Protein AF-A0A7C2J2J9-F1 (afdb_monomer_lite)

Radius of gyration: 29.45 Å; chains: 1; bounding box: 120×38×54 Å

Structure (mmCIF, N/CA/C/O backbone):
data_AF-A0A7C2J2J9-F1
#
_entry.id   AF-A0A7C2J2J9-F1
#
loop_
_atom_site.group_PDB
_atom_site.id
_atom_site.type_symbol
_atom_site.label_atom_id
_atom_site.label_alt_id
_atom_site.label_comp_id
_atom_site.label_asym_id
_atom_site.label_entity_id
_atom_site.label_seq_id
_atom_site.pdbx_PDB_ins_code
_atom_site.Cartn_x
_atom_site.Cartn_y
_atom_site.Cartn_z
_atom_site.occupancy
_atom_site.B_iso_or_equiv
_atom_site.auth_seq_id
_atom_site.auth_comp_id
_atom_site.auth_asym_id
_atom_site.auth_atom_id
_atom_site.pdbx_PDB_model_num
ATOM 1 N N . MET A 1 1 ? -97.783 -7.115 -20.693 1.00 35.91 1 MET A N 1
ATOM 2 C CA . MET A 1 1 ? -96.316 -7.311 -20.740 1.00 35.91 1 MET A CA 1
ATOM 3 C C . MET A 1 1 ? -95.664 -6.343 -19.760 1.00 35.91 1 MET A C 1
ATOM 5 O O . MET A 1 1 ? -96.029 -5.175 -19.740 1.00 35.91 1 MET A O 1
ATOM 9 N N . HIS A 1 2 ? -94.829 -6.880 -18.869 1.00 37.22 2 HIS A N 1
ATOM 10 C CA . HIS A 1 2 ? -94.446 -6.319 -17.570 1.00 37.22 2 HIS A CA 1
ATOM 11 C C . HIS A 1 2 ? -93.501 -5.111 -17.623 1.00 37.22 2 HIS A C 1
ATOM 13 O O . HIS A 1 2 ? -92.521 -5.104 -18.363 1.00 37.22 2 HIS A O 1
ATOM 19 N N . ARG A 1 3 ? -93.746 -4.130 -16.743 1.00 34.78 3 ARG A N 1
ATOM 20 C CA . ARG A 1 3 ? -92.815 -3.041 -16.429 1.00 34.78 3 ARG A CA 1
ATOM 21 C C . ARG A 1 3 ? -92.783 -2.805 -14.911 1.00 34.78 3 ARG A C 1
ATOM 23 O O . ARG A 1 3 ? -93.822 -2.530 -14.327 1.00 34.78 3 ARG A O 1
ATOM 30 N N . ARG A 1 4 ? -91.554 -2.786 -14.373 1.00 36.59 4 ARG A N 1
ATOM 31 C CA . ARG A 1 4 ? -91.071 -2.098 -13.153 1.00 36.59 4 ARG A CA 1
ATOM 32 C C . ARG A 1 4 ? -91.214 -2.803 -11.798 1.00 36.59 4 ARG A C 1
ATOM 34 O O . ARG A 1 4 ? -92.205 -2.617 -11.114 1.00 36.59 4 ARG A O 1
ATOM 41 N N . GLN A 1 5 ? -90.114 -3.415 -11.357 1.00 46.19 5 GLN A N 1
ATOM 42 C CA . GLN A 1 5 ? -89.614 -3.400 -9.973 1.00 46.19 5 GLN A CA 1
ATOM 43 C C . GLN A 1 5 ? -88.116 -3.729 -10.032 1.00 46.19 5 GLN A C 1
ATOM 45 O O . GLN A 1 5 ? -87.800 -4.877 -10.274 1.00 46.19 5 GLN A O 1
ATOM 50 N N . PHE A 1 6 ? -87.215 -2.747 -9.900 1.00 40.50 6 PHE A N 1
ATOM 51 C CA . PHE A 1 6 ? -85.785 -2.945 -9.570 1.00 40.50 6 PHE A CA 1
ATOM 52 C C . PHE A 1 6 ? -85.112 -1.580 -9.345 1.00 40.50 6 PHE A C 1
ATOM 54 O O . PHE A 1 6 ? -84.285 -1.147 -10.134 1.00 40.50 6 PHE A O 1
ATOM 61 N N . LEU A 1 7 ? -85.500 -0.853 -8.295 1.00 44.19 7 LEU A N 1
ATOM 62 C CA . LEU A 1 7 ? -84.793 0.355 -7.844 1.00 44.19 7 LEU A CA 1
ATOM 63 C C . LEU A 1 7 ? -85.013 0.519 -6.332 1.00 44.19 7 LEU A C 1
ATOM 65 O O . LEU A 1 7 ? -85.907 1.246 -5.916 1.00 44.19 7 LEU A O 1
ATOM 69 N N . SER A 1 8 ? -84.229 -0.183 -5.510 1.00 42.72 8 SER A N 1
ATOM 70 C CA . SER A 1 8 ? -84.086 0.161 -4.077 1.00 42.72 8 SER A CA 1
ATOM 71 C C . SER A 1 8 ? -82.873 -0.450 -3.351 1.00 42.72 8 SER A C 1
ATOM 73 O O . SER A 1 8 ? -82.641 -0.102 -2.201 1.00 42.72 8 SER A O 1
ATOM 75 N N . LEU A 1 9 ? -82.037 -1.282 -3.985 1.00 43.66 9 LEU A N 1
ATOM 76 C CA . LEU A 1 9 ? -80.905 -1.946 -3.303 1.00 43.66 9 LEU A CA 1
ATOM 77 C C . LEU A 1 9 ? -79.523 -1.281 -3.487 1.00 43.66 9 LEU A C 1
ATOM 79 O O . LEU A 1 9 ? -78.548 -1.738 -2.904 1.00 43.66 9 LEU A O 1
ATOM 83 N N . GLY A 1 10 ? -79.412 -0.195 -4.260 1.00 40.84 10 GLY A N 1
ATOM 84 C CA . GLY A 1 10 ? -78.111 0.406 -4.604 1.00 40.84 10 GLY A CA 1
ATOM 85 C C . GLY A 1 10 ? -77.573 1.476 -3.643 1.00 40.84 10 GLY A C 1
ATOM 86 O O . GLY A 1 10 ? -76.376 1.739 -3.645 1.00 40.84 10 GLY A O 1
ATOM 87 N N . ALA A 1 11 ? -78.421 2.106 -2.823 1.00 43.34 11 ALA A N 1
ATOM 88 C CA . ALA A 1 11 ? -78.027 3.320 -2.095 1.00 43.34 11 ALA A CA 1
ATOM 89 C C . ALA A 1 11 ? -77.374 3.060 -0.722 1.00 43.34 11 ALA A C 1
ATOM 91 O O . ALA A 1 11 ? -76.550 3.856 -0.280 1.00 43.34 11 ALA A O 1
ATOM 92 N N . PHE A 1 12 ? -77.675 1.937 -0.060 1.00 41.22 12 PHE A N 1
ATOM 93 C CA . PHE A 1 12 ? -77.120 1.645 1.271 1.00 41.22 12 PHE A CA 1
ATOM 94 C C . PHE A 1 12 ? -75.711 1.031 1.235 1.00 41.22 12 PHE A C 1
ATOM 96 O O . PHE A 1 12 ? -74.938 1.225 2.169 1.00 41.22 12 PHE A O 1
ATOM 103 N N . ALA A 1 13 ? -75.327 0.357 0.145 1.00 44.88 13 ALA A N 1
ATOM 104 C CA . ALA A 1 13 ? -73.985 -0.220 0.011 1.00 44.88 13 ALA A CA 1
ATOM 105 C C . ALA A 1 13 ? -72.900 0.834 -0.292 1.00 44.88 13 ALA A C 1
ATOM 107 O O . ALA A 1 13 ? -71.734 0.636 0.046 1.00 44.88 13 ALA A O 1
ATOM 108 N N . ALA A 1 14 ? -73.276 1.964 -0.903 1.00 42.78 14 ALA A N 1
ATOM 109 C CA . ALA A 1 14 ? -72.341 3.035 -1.246 1.00 42.78 14 ALA A CA 1
ATOM 110 C C . ALA A 1 14 ? -71.921 3.865 -0.018 1.00 42.78 14 ALA A C 1
ATOM 112 O O . ALA A 1 14 ? -70.749 4.206 0.111 1.00 42.78 14 ALA A O 1
ATOM 113 N N . LEU A 1 15 ? -72.844 4.115 0.919 1.00 43.66 15 LEU A N 1
ATOM 114 C CA . LEU A 1 15 ? -72.579 4.903 2.132 1.00 43.66 15 LEU A CA 1
ATOM 115 C C . LEU A 1 15 ? -71.768 4.136 3.192 1.00 43.66 15 LEU A C 1
ATOM 117 O O . LEU A 1 15 ? -70.997 4.739 3.934 1.00 43.66 15 LEU A O 1
ATOM 121 N N . ALA A 1 16 ? -71.890 2.804 3.241 1.00 45.91 16 ALA A N 1
ATOM 122 C CA . ALA A 1 16 ? -71.082 1.978 4.140 1.00 45.91 16 ALA A CA 1
ATOM 123 C C . ALA A 1 16 ? -69.616 1.875 3.675 1.00 45.91 16 ALA A C 1
ATOM 125 O O . ALA A 1 16 ? -68.706 1.896 4.500 1.00 45.91 16 ALA A O 1
ATOM 126 N N . ARG A 1 17 ? -69.364 1.840 2.355 1.00 45.50 17 ARG A N 1
ATOM 127 C CA . ARG A 1 17 ? -67.994 1.828 1.807 1.00 45.50 17 ARG A CA 1
ATOM 128 C C . ARG A 1 17 ? -67.275 3.168 1.949 1.00 45.50 17 ARG A C 1
ATOM 130 O O . ARG A 1 17 ? -66.076 3.159 2.207 1.00 45.50 17 ARG A O 1
ATOM 137 N N . SER A 1 18 ? -67.982 4.295 1.851 1.00 42.34 18 SER A N 1
ATOM 138 C CA . SER A 1 18 ? -67.364 5.615 2.038 1.00 42.34 18 SER A CA 1
ATOM 139 C C . SER A 1 18 ? -66.997 5.897 3.498 1.00 42.34 18 SER A C 1
ATOM 141 O O . SER A 1 18 ? -65.960 6.500 3.753 1.00 42.34 18 SER A O 1
ATOM 143 N N . ALA A 1 19 ? -67.791 5.414 4.463 1.00 44.16 19 ALA A N 1
ATOM 144 C CA . ALA A 1 19 ? -67.478 5.561 5.889 1.00 44.16 19 ALA A CA 1
ATOM 145 C C . ALA A 1 19 ? -66.308 4.660 6.329 1.00 44.16 19 ALA A C 1
ATOM 147 O O . ALA A 1 19 ? -65.491 5.059 7.155 1.00 44.16 19 ALA A O 1
ATOM 148 N N . GLN A 1 20 ? -66.179 3.469 5.734 1.00 42.06 20 GLN A N 1
ATOM 149 C CA . GLN A 1 20 ? -65.076 2.551 6.033 1.00 42.06 20 GLN A CA 1
ATOM 150 C C . GLN A 1 20 ? -63.759 2.960 5.344 1.00 42.06 20 GLN A C 1
ATOM 152 O O . GLN A 1 20 ? -62.691 2.684 5.880 1.00 42.06 20 GLN A O 1
ATOM 157 N N . GLN A 1 21 ? -63.819 3.686 4.218 1.00 39.78 21 GLN A N 1
ATOM 158 C CA . GLN A 1 21 ? -62.638 4.290 3.581 1.00 39.78 21 GLN A CA 1
ATOM 159 C C . GLN A 1 21 ? -62.130 5.552 4.294 1.00 39.78 21 GLN A C 1
ATOM 161 O O . GLN A 1 21 ? -60.947 5.855 4.188 1.00 39.78 21 GLN A O 1
ATOM 166 N N . GLN A 1 22 ? -62.972 6.266 5.050 1.00 39.91 22 GLN A N 1
ATOM 167 C CA . GLN A 1 22 ? -62.533 7.423 5.845 1.00 39.91 22 GLN A CA 1
ATOM 168 C C . GLN A 1 22 ? -61.903 7.036 7.193 1.00 39.91 22 GLN A C 1
ATOM 170 O O . GLN A 1 22 ? -61.057 7.767 7.692 1.00 39.91 22 GLN A O 1
ATOM 175 N N . ALA A 1 23 ? -62.255 5.876 7.760 1.00 39.72 23 ALA A N 1
ATOM 176 C CA . ALA A 1 23 ? -61.662 5.376 9.008 1.00 39.72 23 ALA A CA 1
ATOM 177 C C . ALA A 1 23 ? -60.345 4.592 8.806 1.00 39.72 23 ALA A C 1
ATOM 179 O O . ALA A 1 23 ? -59.667 4.267 9.775 1.00 39.72 23 ALA A O 1
ATOM 180 N N . GLN A 1 24 ? -59.977 4.303 7.554 1.00 37.41 24 GLN A N 1
ATOM 181 C CA . GLN A 1 24 ? -58.682 3.742 7.153 1.00 37.41 24 GLN A CA 1
ATOM 182 C C . GLN A 1 24 ? -57.816 4.790 6.438 1.00 37.41 24 GLN A C 1
ATOM 184 O O . GLN A 1 24 ? -57.005 4.464 5.579 1.00 37.41 24 GLN A O 1
ATOM 189 N N . GLN A 1 25 ? -57.917 6.058 6.837 1.00 39.03 25 GLN A N 1
ATOM 190 C CA . GLN A 1 25 ? -56.712 6.880 6.886 1.00 39.03 25 GLN A CA 1
ATOM 191 C C . GLN A 1 25 ? -55.894 6.368 8.070 1.00 39.03 25 GLN A C 1
ATOM 193 O O . GLN A 1 25 ? -55.923 6.913 9.169 1.00 39.03 25 GLN A O 1
ATOM 198 N N . VAL A 1 26 ? -55.214 5.243 7.839 1.00 42.75 26 VAL A N 1
ATOM 199 C CA . VAL A 1 26 ? -53.960 4.969 8.529 1.00 42.75 26 VAL A CA 1
ATOM 200 C C . VAL A 1 26 ? -53.173 6.261 8.382 1.00 42.75 26 VAL A C 1
ATOM 202 O O . VAL A 1 26 ? -53.017 6.745 7.261 1.00 42.75 26 VAL A O 1
ATOM 205 N N . GLU A 1 27 ? -52.795 6.867 9.504 1.00 41.94 27 GLU A N 1
ATOM 206 C CA . GLU A 1 27 ? -51.691 7.814 9.544 1.00 41.94 27 GLU A CA 1
ATOM 207 C C . GLU A 1 27 ? -50.547 7.157 8.771 1.00 41.94 27 GLU A C 1
ATOM 209 O O . GLU A 1 27 ? -49.796 6.344 9.308 1.00 41.94 27 GLU A O 1
ATOM 214 N N . GLU A 1 28 ? -50.445 7.455 7.476 1.00 41.59 28 GLU A N 1
ATOM 215 C CA . GLU A 1 28 ? -49.199 7.345 6.751 1.00 41.59 28 GLU A CA 1
ATOM 216 C C . GLU A 1 28 ? -48.320 8.397 7.408 1.00 41.59 28 GLU A C 1
ATOM 218 O O . GLU A 1 28 ? -48.211 9.542 6.965 1.00 41.59 28 GLU A O 1
ATOM 223 N N . SER A 1 29 ? -47.727 8.016 8.540 1.00 43.28 29 SER A N 1
ATOM 224 C CA . SER A 1 29 ? -46.473 8.595 8.942 1.00 43.28 29 SER A CA 1
ATOM 225 C C . SER A 1 29 ? -45.548 8.310 7.768 1.00 43.28 29 SER A C 1
ATOM 227 O O . SER A 1 29 ? -44.994 7.222 7.600 1.00 43.28 29 SER A O 1
ATOM 229 N N . VAL A 1 30 ? -45.432 9.304 6.888 1.00 43.00 30 VAL A N 1
ATOM 230 C CA . VAL A 1 30 ? -44.296 9.434 5.991 1.00 43.00 30 VAL A CA 1
ATOM 231 C C . VAL A 1 30 ? -43.115 9.634 6.924 1.00 43.00 30 VAL A C 1
ATOM 233 O O . VAL A 1 30 ? -42.680 10.742 7.225 1.00 43.00 30 VAL A O 1
ATOM 236 N N . THR A 1 31 ? -42.656 8.521 7.480 1.00 46.38 31 THR A N 1
ATOM 237 C CA . THR A 1 31 ? -41.359 8.435 8.098 1.00 46.38 31 THR A CA 1
ATOM 238 C C . THR A 1 31 ? -40.453 8.605 6.903 1.00 46.38 31 THR A C 1
ATOM 240 O O . THR A 1 31 ? -40.400 7.725 6.043 1.00 46.38 31 THR A O 1
ATOM 243 N N . ALA A 1 32 ? -39.851 9.786 6.774 1.00 46.00 32 ALA A N 1
ATOM 244 C CA . ALA A 1 32 ? -38.740 9.969 5.868 1.00 46.00 32 ALA A CA 1
ATOM 245 C C . ALA A 1 32 ? -37.730 8.891 6.262 1.00 46.00 32 ALA A C 1
ATOM 247 O O . ALA A 1 32 ? -37.034 9.025 7.266 1.00 46.00 32 ALA A O 1
ATOM 248 N N . SER A 1 33 ? -37.725 7.766 5.545 1.00 48.06 33 SER A N 1
ATOM 249 C CA . SER A 1 33 ? -36.618 6.837 5.627 1.00 48.06 33 SER A CA 1
ATOM 250 C C . SER A 1 33 ? -35.451 7.673 5.153 1.00 48.06 33 SER A C 1
ATOM 252 O O . SER A 1 33 ? -35.432 8.064 3.982 1.00 48.06 33 SER A O 1
ATOM 254 N N . ALA A 1 34 ? -34.564 8.045 6.075 1.00 53.28 34 ALA A N 1
ATOM 255 C CA . ALA A 1 34 ? -33.296 8.635 5.712 1.00 53.28 34 ALA A CA 1
ATOM 256 C C . ALA A 1 34 ? -32.735 7.736 4.610 1.00 53.28 34 ALA A C 1
ATOM 258 O O . ALA A 1 34 ? -32.514 6.543 4.821 1.00 53.28 34 ALA A O 1
ATOM 259 N N . THR A 1 35 ? -32.670 8.271 3.394 1.00 56.72 35 THR A N 1
ATOM 260 C CA . THR A 1 35 ? -31.929 7.657 2.303 1.00 56.72 35 THR A CA 1
ATOM 261 C C . THR A 1 35 ? -30.576 7.291 2.884 1.00 56.72 35 THR A C 1
ATOM 263 O O . THR A 1 35 ? -29.930 8.178 3.440 1.00 56.72 35 THR A O 1
ATOM 266 N N . ALA A 1 36 ? -30.207 6.007 2.832 1.00 57.28 36 ALA A N 1
ATOM 267 C CA . ALA A 1 36 ? -28.887 5.556 3.258 1.00 57.28 36 ALA A CA 1
ATOM 268 C C . ALA A 1 36 ? -27.841 6.513 2.669 1.00 57.28 36 ALA A C 1
ATOM 270 O O . ALA A 1 36 ? -27.928 6.860 1.483 1.00 57.28 36 ALA A O 1
ATOM 271 N N . ASP A 1 37 ? -26.952 7.020 3.520 1.00 59.28 37 ASP A N 1
ATOM 272 C CA . ASP A 1 37 ? -25.966 8.026 3.147 1.00 59.28 37 ASP A CA 1
ATOM 273 C C . ASP A 1 37 ? -24.919 7.375 2.239 1.00 59.28 37 ASP A C 1
ATOM 275 O O . ASP A 1 37 ? -23.868 6.923 2.673 1.00 59.28 37 ASP A O 1
ATOM 279 N N . ALA A 1 38 ? -25.211 7.340 0.940 1.00 59.81 38 ALA A N 1
ATOM 280 C CA . ALA A 1 38 ? -24.320 6.786 -0.072 1.00 59.81 38 ALA A CA 1
ATOM 281 C C . ALA A 1 38 ? -23.148 7.726 -0.421 1.00 59.81 38 ALA A C 1
ATOM 283 O O . ALA A 1 38 ? -22.490 7.526 -1.447 1.00 59.81 38 ALA A O 1
ATOM 284 N N . THR A 1 39 ? -22.907 8.784 0.363 1.00 63.19 39 THR A N 1
ATOM 285 C CA . THR A 1 39 ? -21.823 9.733 0.097 1.00 63.19 39 THR A CA 1
ATOM 286 C C . THR A 1 39 ? -20.481 9.019 0.253 1.00 63.19 39 THR A C 1
ATOM 288 O O . THR A 1 39 ? -20.181 8.516 1.337 1.00 63.19 39 THR A O 1
ATOM 291 N N . PRO A 1 40 ? -19.626 8.986 -0.789 1.00 63.94 40 PRO A N 1
ATOM 292 C CA . PRO A 1 40 ? -18.285 8.438 -0.661 1.00 63.94 40 PRO A CA 1
ATOM 293 C C . PRO A 1 40 ? -17.520 9.190 0.428 1.00 63.94 40 PRO A C 1
ATOM 295 O O . PRO A 1 40 ? -17.301 10.400 0.328 1.00 63.94 40 PRO A O 1
ATOM 298 N N . ARG A 1 41 ? -17.122 8.477 1.481 1.00 70.44 41 ARG A N 1
ATOM 299 C CA . ARG A 1 41 ? -16.413 9.072 2.613 1.00 70.44 41 ARG A CA 1
ATOM 300 C C . ARG A 1 41 ? -14.914 9.041 2.371 1.00 70.44 41 ARG A C 1
ATOM 302 O O . ARG A 1 41 ? -14.352 8.024 1.973 1.00 70.44 41 ARG A O 1
ATOM 309 N N . VAL A 1 42 ? -14.266 10.169 2.639 1.00 77.94 42 VAL A N 1
ATOM 310 C CA . VAL A 1 42 ? -12.809 10.300 2.597 1.00 77.94 42 VAL A CA 1
ATOM 311 C C . VAL A 1 42 ? -12.324 10.512 4.022 1.00 77.94 42 VAL A C 1
ATOM 313 O O . VAL A 1 42 ? -12.634 11.528 4.640 1.00 77.94 42 VAL A O 1
ATOM 316 N N . ALA A 1 43 ? -11.560 9.553 4.539 1.00 83.69 43 ALA A N 1
ATOM 317 C CA . ALA A 1 43 ? -10.912 9.679 5.835 1.00 83.69 43 ALA A CA 1
ATOM 318 C C . ALA A 1 43 ? -9.524 10.308 5.665 1.00 83.69 43 ALA A C 1
ATOM 320 O O . ALA A 1 43 ? -8.691 9.807 4.909 1.00 83.69 43 ALA A O 1
ATOM 321 N N . ILE A 1 44 ? -9.270 11.395 6.393 1.00 88.56 44 ILE A N 1
ATOM 322 C CA . ILE A 1 44 ? -7.948 12.014 6.505 1.00 88.56 44 ILE A CA 1
ATOM 323 C C . ILE A 1 44 ? -7.564 11.966 7.977 1.00 88.56 44 ILE A C 1
ATOM 325 O O . ILE A 1 44 ? -8.206 12.605 8.806 1.00 88.56 44 ILE A O 1
ATOM 329 N N . VAL A 1 45 ? -6.521 11.205 8.294 1.00 93.88 45 VAL A N 1
ATOM 330 C CA . VAL A 1 45 ? -6.017 11.061 9.662 1.00 93.88 45 VAL A CA 1
ATOM 331 C C . VAL A 1 45 ? -4.616 11.660 9.715 1.00 93.88 45 VAL A C 1
ATOM 333 O O . VAL A 1 45 ? -3.654 10.983 9.344 1.00 93.88 45 VAL A O 1
ATOM 336 N N . PRO A 1 46 ? -4.470 12.936 10.112 1.00 94.81 46 PRO A N 1
ATOM 337 C CA . PRO A 1 46 ? -3.157 13.503 10.382 1.00 94.81 46 PRO A CA 1
ATOM 338 C C . PRO A 1 46 ? -2.571 12.905 11.669 1.00 94.81 46 PRO A C 1
ATOM 340 O O . PRO A 1 46 ? -3.294 12.378 12.514 1.00 94.81 46 PRO A O 1
ATOM 343 N N . SER A 1 47 ? -1.253 13.005 11.848 1.00 96.19 47 SER A N 1
ATOM 344 C CA . SER A 1 47 ? -0.582 12.453 13.034 1.00 96.19 47 SER A CA 1
ATOM 345 C C . SER A 1 47 ? -1.055 13.086 14.343 1.00 96.19 47 SER A C 1
ATOM 347 O O . SER A 1 47 ? -0.965 12.452 15.387 1.00 96.19 47 SER A O 1
ATOM 349 N N . ASN A 1 48 ? -1.574 14.314 14.297 1.00 97.12 48 ASN A N 1
ATOM 350 C CA . ASN A 1 48 ? -2.078 15.052 15.452 1.00 97.12 48 ASN A CA 1
ATOM 351 C C . ASN A 1 48 ? -3.585 14.863 15.682 1.00 97.12 48 ASN A C 1
ATOM 353 O O . ASN A 1 48 ? -4.170 15.641 16.427 1.00 97.12 48 ASN A O 1
ATOM 357 N N . PHE A 1 49 ? -4.222 13.893 15.022 1.00 96.94 49 PHE A N 1
ATOM 358 C CA . PHE A 1 49 ? -5.660 13.677 15.140 1.00 96.94 49 PHE A CA 1
ATOM 359 C C . PHE A 1 49 ? -6.054 13.296 16.576 1.00 96.94 49 PHE A C 1
ATOM 361 O O . PHE A 1 49 ? -5.767 12.188 17.029 1.00 96.94 49 PHE A O 1
ATOM 368 N N . ASP A 1 50 ? -6.727 14.206 17.276 1.00 96.06 50 ASP A N 1
ATOM 369 C CA . ASP A 1 50 ? -7.159 14.087 18.676 1.00 96.06 50 ASP A CA 1
ATOM 370 C C . ASP A 1 50 ? -8.667 13.815 18.830 1.00 96.06 50 ASP A C 1
ATOM 372 O O . ASP A 1 50 ? -9.134 13.477 19.917 1.00 96.06 50 ASP A O 1
ATOM 376 N N . GLY A 1 51 ? -9.412 13.856 17.726 1.00 93.81 51 GLY A N 1
ATOM 377 C CA . GLY A 1 51 ? -10.817 13.480 17.637 1.00 93.81 51 GLY A CA 1
ATOM 378 C C . GLY A 1 51 ? -11.573 14.361 16.650 1.00 93.81 51 GLY A C 1
ATOM 379 O O . GLY A 1 51 ? -11.067 15.370 16.160 1.00 93.81 51 GLY A O 1
ATOM 380 N N . SER A 1 52 ? -12.798 13.973 16.323 1.00 92.00 52 SER A N 1
ATOM 381 C CA . SER A 1 52 ? -13.711 14.811 15.545 1.00 92.00 52 SER A CA 1
ATOM 382 C C . SER A 1 52 ? -15.164 14.421 15.796 1.00 92.00 52 SER A C 1
ATOM 384 O O . SER A 1 52 ? -15.472 13.586 16.645 1.00 92.00 52 SER A O 1
ATOM 386 N N . GLN A 1 53 ? -16.071 15.054 15.062 1.00 90.56 53 GLN A N 1
ATOM 387 C CA . GLN A 1 53 ? -17.480 14.707 15.031 1.00 90.56 53 GLN A CA 1
ATOM 388 C C . GLN A 1 53 ? -17.903 14.551 13.569 1.00 90.56 53 GLN A C 1
ATOM 390 O O . GLN A 1 53 ? -17.484 15.336 12.715 1.00 90.56 53 GLN A O 1
ATOM 395 N N . ASP A 1 54 ? -18.695 13.524 13.279 1.00 83.00 54 ASP A N 1
ATOM 396 C CA . ASP A 1 54 ? -19.306 13.343 11.963 1.00 83.00 54 ASP A CA 1
ATOM 397 C C . ASP A 1 54 ? -20.520 14.276 11.791 1.00 83.00 54 ASP A C 1
ATOM 399 O O . ASP A 1 54 ? -21.015 14.879 12.745 1.00 83.00 54 ASP A O 1
ATOM 403 N N . HIS A 1 55 ? -21.024 14.397 10.568 1.00 80.25 55 HIS A N 1
ATOM 404 C CA . HIS A 1 55 ? -22.157 15.256 10.231 1.00 80.25 55 HIS A CA 1
ATOM 405 C C . HIS A 1 55 ? -23.461 14.880 10.961 1.00 80.25 55 HIS A C 1
ATOM 407 O O . HIS A 1 55 ? -24.325 15.737 11.135 1.00 80.25 55 HIS A O 1
ATOM 413 N N . ASP A 1 56 ? -23.598 13.625 11.400 1.00 82.12 56 ASP A N 1
ATOM 414 C CA . ASP A 1 56 ? -24.727 13.127 12.197 1.00 82.12 56 ASP A CA 1
ATOM 415 C C . ASP A 1 56 ? -24.567 13.380 13.710 1.00 82.12 56 ASP A C 1
ATOM 417 O O . ASP A 1 56 ? -25.426 13.002 14.507 1.00 82.12 56 ASP A O 1
ATOM 421 N N . GLY A 1 57 ? -23.479 14.041 14.115 1.00 86.75 57 GLY A N 1
ATOM 422 C CA . GLY A 1 57 ? -23.165 14.322 15.509 1.00 86.75 57 GLY A CA 1
ATOM 423 C C . GLY A 1 57 ? -22.425 13.190 16.221 1.00 86.75 57 GLY A C 1
ATOM 424 O O . GLY A 1 57 ? -22.090 13.346 17.399 1.00 86.75 57 GLY A O 1
ATOM 425 N N . THR A 1 58 ? -22.131 12.072 15.554 1.00 86.38 58 THR A N 1
ATOM 426 C CA . THR A 1 58 ? -21.410 10.982 16.206 1.00 86.38 58 THR A CA 1
ATOM 427 C C . THR A 1 58 ? -19.955 11.358 16.444 1.00 86.38 58 THR A C 1
ATOM 429 O O . THR A 1 58 ? -19.237 11.747 15.520 1.00 86.38 58 THR A O 1
ATOM 432 N N . GLU A 1 59 ? -19.507 11.200 17.687 1.00 92.19 59 GLU A N 1
ATOM 433 C CA . GLU A 1 59 ? -18.119 11.428 18.072 1.00 92.19 59 GLU A CA 1
ATOM 434 C C . GLU A 1 59 ? -17.188 10.388 17.440 1.00 92.19 59 GLU A C 1
ATOM 436 O O . GLU A 1 59 ? -17.489 9.192 17.372 1.00 92.19 59 GLU A O 1
ATOM 441 N N . ILE A 1 60 ? -16.034 10.861 16.986 1.00 90.75 60 ILE A N 1
ATOM 442 C CA . ILE A 1 60 ? -14.963 10.057 16.417 1.00 90.75 60 ILE A CA 1
ATOM 443 C C . ILE A 1 60 ? -13.750 10.200 17.329 1.00 90.75 60 ILE A C 1
ATOM 445 O O . ILE A 1 60 ? -13.182 11.283 17.470 1.00 90.75 60 ILE A O 1
ATOM 449 N N . ALA A 1 61 ? -13.332 9.088 17.931 1.00 94.00 61 ALA A N 1
ATOM 450 C CA . ALA A 1 61 ? -12.159 9.064 18.794 1.00 94.00 61 ALA A CA 1
ATOM 451 C C . ALA A 1 61 ? -10.865 9.297 17.997 1.00 94.00 61 ALA A C 1
ATOM 453 O O . ALA A 1 61 ? -10.659 8.686 16.938 1.00 94.00 61 ALA A O 1
ATOM 454 N N . GLY A 1 62 ? -9.986 10.135 18.554 1.00 95.25 62 GLY A N 1
ATOM 455 C CA . GLY A 1 62 ? -8.653 10.420 18.034 1.00 95.25 62 GLY A CA 1
ATOM 456 C C . GLY A 1 62 ? -7.682 9.239 18.086 1.00 95.25 62 GLY A C 1
ATOM 457 O O . GLY A 1 62 ? -8.027 8.109 18.449 1.00 95.25 62 GLY A O 1
ATOM 458 N N . LEU A 1 63 ? -6.434 9.511 17.714 1.00 97.25 63 LEU A N 1
ATOM 459 C CA . LEU A 1 63 ? -5.315 8.593 17.909 1.00 97.25 63 LEU A CA 1
ATOM 460 C C . LEU A 1 63 ? -4.991 8.468 19.403 1.00 97.25 63 LEU A C 1
ATOM 462 O O . LEU A 1 63 ? -5.150 9.414 20.168 1.00 97.25 63 LEU A O 1
ATOM 466 N N . ALA A 1 64 ? -4.502 7.297 19.816 1.00 95.69 64 ALA A N 1
ATOM 467 C CA . ALA A 1 64 ? -4.128 7.053 21.212 1.00 95.69 64 ALA A CA 1
ATOM 468 C C . ALA A 1 64 ? -2.889 7.856 21.655 1.00 95.69 64 ALA A C 1
ATOM 470 O O . ALA A 1 64 ? -2.774 8.203 22.826 1.00 95.69 64 ALA A O 1
ATOM 471 N N . ASP A 1 65 ? -1.979 8.142 20.720 1.00 96.44 65 ASP A N 1
ATOM 472 C CA . ASP A 1 65 ? -0.777 8.955 20.930 1.00 96.44 65 ASP A CA 1
ATOM 473 C C . ASP A 1 65 ? -0.606 9.927 19.746 1.00 96.44 65 ASP A C 1
ATOM 475 O O . ASP A 1 65 ? 0.121 9.629 18.791 1.00 96.44 65 ASP A O 1
ATOM 479 N N . PRO A 1 66 ? -1.361 11.043 19.727 1.00 96.75 66 PRO A N 1
ATOM 480 C CA . PRO A 1 66 ? -1.272 12.027 18.661 1.00 96.75 66 PRO A CA 1
ATOM 481 C C . PRO A 1 66 ? 0.059 12.786 18.735 1.00 96.75 66 PRO A C 1
ATOM 483 O O . PRO A 1 66 ? 0.522 13.202 19.798 1.00 96.75 66 PRO A O 1
ATOM 486 N N . ARG A 1 67 ? 0.669 13.014 17.573 1.00 97.56 67 ARG A N 1
ATOM 487 C CA . ARG A 1 67 ? 1.967 13.681 17.417 1.00 97.56 67 ARG A CA 1
ATOM 488 C C . ARG A 1 67 ? 1.825 14.940 16.565 1.00 97.56 67 ARG A C 1
ATOM 490 O O . ARG A 1 67 ? 1.095 14.896 15.573 1.00 97.56 67 ARG A O 1
ATOM 497 N N . PRO A 1 68 ? 2.545 16.036 16.875 1.00 96.62 68 PRO A N 1
ATOM 498 C CA . PRO A 1 68 ? 2.633 17.193 15.984 1.00 96.62 68 PRO A CA 1
ATOM 499 C C . PRO A 1 68 ? 2.938 16.779 14.539 1.00 96.62 68 PRO A C 1
ATOM 501 O O . PRO A 1 68 ? 3.645 15.801 14.309 1.00 96.62 68 PRO A O 1
ATOM 504 N N . THR A 1 69 ? 2.395 17.502 13.561 1.00 92.38 69 THR A N 1
ATOM 505 C CA . THR A 1 69 ? 2.500 17.139 12.133 1.00 92.38 69 THR A CA 1
ATOM 506 C C . THR A 1 69 ? 3.920 17.204 11.573 1.00 92.38 69 THR A C 1
ATOM 508 O O . THR A 1 69 ? 4.179 16.675 10.498 1.00 92.38 69 THR A O 1
ATOM 511 N N . ASP A 1 70 ? 4.823 17.879 12.277 1.00 92.56 70 ASP A N 1
ATOM 512 C CA . ASP A 1 70 ? 6.246 18.023 11.974 1.00 92.56 70 ASP A CA 1
ATOM 513 C C . ASP A 1 70 ? 7.140 17.111 12.833 1.00 92.56 70 ASP A C 1
ATOM 515 O O . ASP A 1 70 ? 8.363 17.141 12.697 1.00 92.56 70 ASP A O 1
ATOM 519 N N . ALA A 1 71 ? 6.554 16.300 13.719 1.00 93.56 71 ALA A N 1
ATOM 520 C CA . ALA A 1 71 ? 7.306 15.359 14.530 1.00 93.56 71 ALA A CA 1
ATOM 521 C C . ALA A 1 71 ? 7.749 14.145 13.704 1.00 93.56 71 ALA A C 1
ATOM 523 O O . ALA A 1 71 ? 7.004 13.624 12.874 1.00 93.56 71 ALA A O 1
ATOM 524 N N . GLU A 1 72 ? 8.938 13.631 14.015 1.00 91.00 72 GLU A N 1
ATOM 525 C CA . GLU A 1 72 ? 9.367 12.322 13.530 1.00 91.00 72 GLU A CA 1
ATOM 526 C C . GLU A 1 72 ? 8.410 11.233 14.033 1.00 91.00 72 GLU A C 1
ATOM 528 O O . GLU A 1 72 ? 8.109 11.143 15.231 1.00 91.00 72 GLU A O 1
ATOM 533 N N . LEU A 1 73 ? 7.926 10.406 13.106 1.00 93.38 73 LEU A N 1
ATOM 534 C CA . LEU A 1 73 ? 6.966 9.343 13.389 1.00 93.38 73 LEU A CA 1
ATOM 535 C C . LEU A 1 73 ? 7.660 7.985 13.406 1.00 93.38 73 LEU A C 1
ATOM 537 O O . LEU A 1 73 ? 8.247 7.550 12.418 1.00 93.38 73 LEU A O 1
ATOM 541 N N . GLU A 1 74 ? 7.533 7.274 14.520 1.00 94.00 74 GLU A N 1
ATOM 542 C CA . GLU A 1 74 ? 7.867 5.848 14.599 1.00 94.00 74 GLU A CA 1
ATOM 543 C C . GLU A 1 74 ? 6.786 4.962 13.959 1.00 94.00 74 GLU A C 1
ATOM 545 O O . GLU A 1 74 ? 5.647 5.391 13.762 1.00 94.00 74 GLU A O 1
ATOM 550 N N . GLN A 1 75 ? 7.113 3.689 13.702 1.00 95.12 75 GLN A N 1
ATOM 551 C CA . GLN A 1 75 ? 6.179 2.721 13.114 1.00 95.12 75 GLN A CA 1
ATOM 552 C C . GLN A 1 75 ? 4.849 2.632 13.876 1.00 95.12 75 GLN A C 1
ATOM 554 O O . GLN A 1 75 ? 3.806 2.568 13.238 1.00 95.12 75 GLN A O 1
ATOM 559 N N . ALA A 1 76 ? 4.868 2.647 15.213 1.00 96.44 76 ALA A N 1
ATOM 560 C CA . ALA A 1 76 ? 3.647 2.523 16.011 1.00 96.44 76 ALA A CA 1
ATOM 561 C C . ALA A 1 76 ? 2.644 3.658 15.733 1.00 96.44 76 ALA A C 1
ATOM 563 O O . ALA A 1 76 ? 1.438 3.417 15.682 1.00 96.44 76 ALA A O 1
ATOM 564 N N . HIS A 1 77 ? 3.137 4.876 15.479 1.00 96.56 77 HIS A N 1
ATOM 565 C CA . HIS A 1 77 ? 2.290 6.007 15.098 1.00 96.56 77 HIS A CA 1
ATOM 566 C C . HIS A 1 77 ? 1.688 5.796 13.706 1.00 96.56 77 HIS A C 1
ATOM 568 O O . HIS A 1 77 ? 0.488 5.991 13.520 1.00 96.56 77 HIS A O 1
ATOM 574 N N . ILE A 1 78 ? 2.493 5.328 12.743 1.00 96.19 78 ILE A N 1
ATOM 575 C CA . ILE A 1 78 ? 2.011 4.989 11.395 1.00 96.19 78 ILE A CA 1
ATOM 576 C C . ILE A 1 78 ? 0.952 3.882 11.463 1.00 96.19 78 ILE A C 1
ATOM 578 O O . ILE A 1 78 ? -0.077 3.977 10.797 1.00 96.19 78 ILE A O 1
ATOM 582 N N . ASP A 1 79 ? 1.152 2.873 12.313 1.00 97.25 79 ASP A N 1
ATOM 583 C CA . ASP A 1 79 ? 0.187 1.794 12.514 1.00 97.25 79 ASP A CA 1
ATOM 584 C C . ASP A 1 79 ? -1.139 2.297 13.077 1.00 97.25 79 ASP A C 1
ATOM 586 O O . ASP A 1 79 ? -2.205 1.905 12.596 1.00 97.25 79 ASP A O 1
ATOM 590 N N . ALA A 1 80 ? -1.090 3.190 14.066 1.00 97.25 80 ALA A N 1
ATOM 591 C CA . ALA A 1 80 ? -2.284 3.810 14.623 1.00 97.25 80 ALA A CA 1
ATOM 592 C C . ALA A 1 80 ? -3.034 4.637 13.565 1.00 97.25 80 ALA A C 1
ATOM 594 O O . ALA A 1 80 ? -4.254 4.511 13.443 1.00 97.25 80 ALA A O 1
ATOM 595 N N . MET A 1 81 ? -2.311 5.421 12.758 1.00 97.19 81 MET A N 1
ATOM 596 C CA . MET A 1 81 ? -2.889 6.220 11.675 1.00 97.19 81 MET A CA 1
ATOM 597 C C . MET A 1 81 ? -3.558 5.343 10.613 1.00 97.19 81 MET A C 1
ATOM 599 O O . MET A 1 81 ? -4.714 5.581 10.269 1.00 97.19 81 MET A O 1
ATOM 603 N N . VAL A 1 82 ? -2.878 4.302 10.122 1.00 95.31 82 VAL A N 1
ATOM 604 C CA . VAL A 1 82 ? -3.427 3.400 9.094 1.00 95.31 82 VAL A CA 1
ATOM 605 C C . VAL A 1 82 ? -4.649 2.650 9.618 1.00 95.31 82 VAL A C 1
ATOM 607 O O . VAL A 1 82 ? -5.670 2.597 8.931 1.00 95.31 82 VAL A O 1
ATOM 610 N N . ARG A 1 83 ? -4.597 2.122 10.849 1.00 93.81 83 ARG A N 1
ATOM 611 C CA . ARG A 1 83 ? -5.757 1.459 11.466 1.00 93.81 83 ARG A CA 1
ATOM 612 C C . ARG A 1 83 ? -6.939 2.414 11.607 1.00 93.81 83 ARG A C 1
ATOM 614 O O . ARG A 1 83 ? -8.050 2.022 11.267 1.00 93.81 83 ARG A O 1
ATOM 621 N N . LYS A 1 84 ? -6.699 3.659 12.030 1.00 93.81 84 LYS A N 1
ATOM 622 C CA . LYS A 1 84 ? -7.749 4.676 12.140 1.00 93.81 84 LYS A CA 1
ATOM 623 C C . LYS A 1 84 ? -8.336 5.035 10.773 1.00 93.81 84 LYS A C 1
ATOM 625 O O . LYS A 1 84 ? -9.548 5.135 10.658 1.00 93.81 84 LYS A O 1
ATOM 630 N N . VAL A 1 85 ? -7.526 5.166 9.719 1.00 91.75 85 VAL A N 1
ATOM 631 C CA . VAL A 1 85 ? -8.046 5.390 8.355 1.00 91.75 85 VAL A CA 1
ATOM 632 C C . VAL A 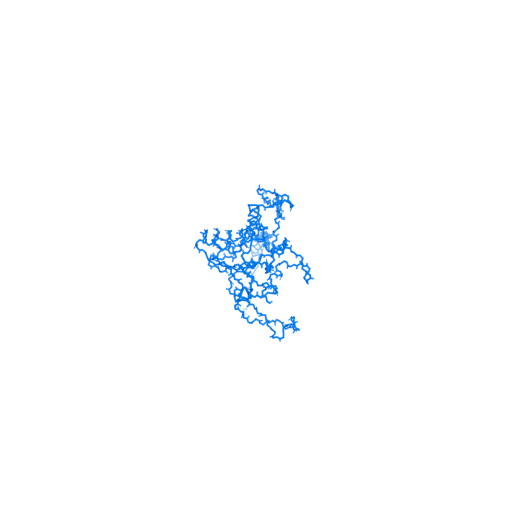1 85 ? -8.955 4.239 7.919 1.00 91.75 85 VAL A C 1
ATOM 634 O O . VAL A 1 85 ? -10.031 4.493 7.385 1.00 91.75 85 VAL A O 1
ATOM 637 N N . ILE A 1 86 ? -8.554 2.988 8.167 1.00 89.81 86 ILE A N 1
ATOM 638 C CA . ILE A 1 86 ? -9.353 1.807 7.808 1.00 89.81 86 ILE A CA 1
ATOM 639 C C . ILE A 1 86 ? -10.664 1.751 8.611 1.00 89.81 86 ILE 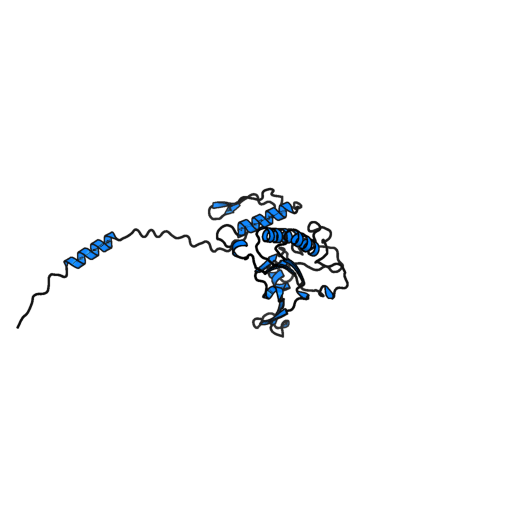A C 1
ATOM 641 O O . ILE A 1 86 ? -11.709 1.478 8.028 1.00 89.81 86 ILE A O 1
ATOM 645 N N . GLU A 1 87 ? -10.619 2.041 9.914 1.00 87.94 87 GLU A N 1
ATOM 646 C CA . GLU A 1 87 ? -11.791 2.149 10.802 1.00 87.94 87 GLU A CA 1
ATOM 647 C C . GLU A 1 87 ? -12.794 3.183 10.264 1.00 87.94 87 GLU A C 1
ATOM 649 O O . GLU A 1 87 ? -13.953 2.865 9.993 1.00 87.94 87 GLU A O 1
ATOM 654 N N . LEU A 1 88 ? -1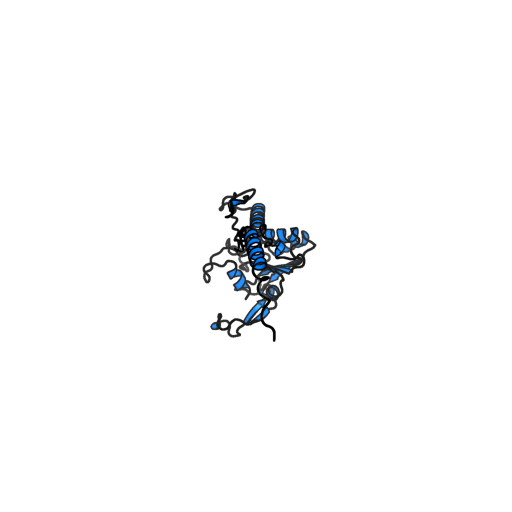2.323 4.408 10.002 1.00 86.31 88 LEU A N 1
ATOM 655 C CA . LEU A 1 88 ? -13.160 5.503 9.504 1.00 86.31 88 LEU A CA 1
ATOM 656 C C . LEU A 1 88 ? -13.714 5.245 8.102 1.00 86.31 88 LEU A C 1
ATOM 658 O O . LEU A 1 88 ? -14.797 5.727 7.774 1.00 86.31 88 LEU A O 1
ATOM 662 N N . ALA A 1 89 ? -12.983 4.494 7.279 1.00 80.56 89 ALA A N 1
ATOM 663 C CA . ALA A 1 89 ? -13.447 4.091 5.960 1.00 80.56 89 ALA A CA 1
ATOM 664 C C . ALA A 1 89 ? -14.468 2.938 6.008 1.00 80.56 89 ALA A C 1
ATOM 666 O O . ALA A 1 89 ? -15.227 2.782 5.054 1.00 80.56 89 ALA A O 1
ATOM 667 N N . GLY A 1 90 ? -14.480 2.112 7.064 1.00 69.75 90 GLY A N 1
ATOM 668 C CA . GLY A 1 90 ? -15.146 0.808 7.041 1.00 69.75 90 GLY A CA 1
ATOM 669 C C . GLY A 1 90 ? -16.362 0.609 7.943 1.00 69.75 90 GLY A C 1
ATOM 670 O O . GLY A 1 90 ? -17.204 -0.229 7.614 1.00 69.75 90 GLY A O 1
ATOM 671 N N . ASP A 1 91 ? -16.492 1.343 9.047 1.00 56.47 91 ASP A N 1
ATOM 672 C CA . ASP A 1 91 ? -17.301 0.835 10.166 1.00 56.47 91 ASP A CA 1
ATOM 673 C C . ASP A 1 91 ? -18.793 1.207 10.172 1.00 56.47 91 ASP A C 1
ATOM 675 O O . ASP A 1 91 ? -19.525 0.692 11.018 1.00 56.47 91 ASP A O 1
ATOM 679 N N . ARG A 1 92 ? -19.305 2.031 9.245 1.00 54.94 92 ARG A N 1
ATOM 680 C CA . ARG A 1 92 ? -20.723 2.456 9.313 1.00 54.94 92 ARG A CA 1
ATOM 681 C C . ARG A 1 92 ? -21.714 1.696 8.433 1.00 54.94 92 ARG A C 1
ATOM 683 O O . ARG A 1 92 ? -22.854 1.547 8.855 1.00 54.94 92 ARG A O 1
ATOM 690 N N . GLU A 1 93 ? -21.316 1.154 7.280 1.00 53.03 93 GLU A N 1
ATOM 691 C CA . GLU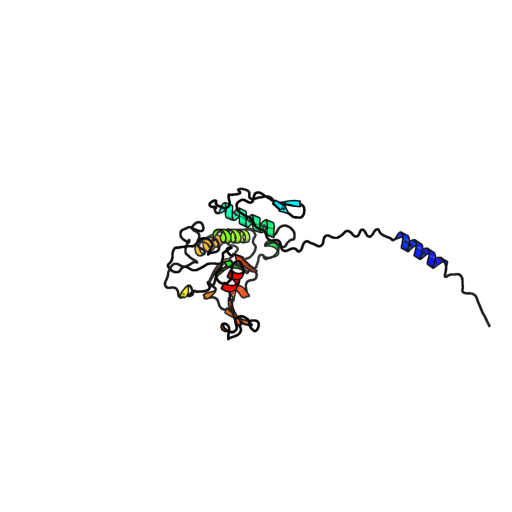 A 1 93 ? -22.295 0.599 6.316 1.00 53.03 93 GLU A CA 1
ATOM 692 C C . GLU A 1 93 ? -21.834 -0.676 5.578 1.00 53.03 93 GLU A C 1
ATOM 694 O O . GLU A 1 93 ? -22.284 -0.970 4.475 1.00 53.03 93 GLU A O 1
ATOM 699 N N . GLY A 1 94 ? -20.913 -1.457 6.155 1.00 54.88 94 GLY A N 1
ATOM 700 C CA . GLY A 1 94 ? -20.448 -2.708 5.529 1.00 54.88 94 GLY A CA 1
ATOM 701 C C . GLY A 1 94 ? -19.554 -2.519 4.292 1.00 54.88 94 GLY A C 1
ATOM 702 O O . GLY A 1 94 ? -19.238 -3.495 3.620 1.00 54.88 94 GLY A O 1
ATOM 703 N N . GLY A 1 95 ? -19.117 -1.284 4.015 1.00 63.38 95 GLY A N 1
ATOM 704 C CA . GLY A 1 95 ? -18.286 -0.896 2.864 1.00 63.38 95 GLY A CA 1
ATOM 705 C C . GLY A 1 95 ? -16.768 -0.862 3.107 1.00 63.38 95 GLY A C 1
ATOM 706 O O . GLY A 1 95 ? -16.032 -0.349 2.270 1.00 63.38 95 GLY A O 1
ATOM 707 N N . GLY A 1 96 ? -16.277 -1.371 4.242 1.00 79.69 96 GLY A N 1
ATOM 708 C CA . GLY A 1 96 ? -14.842 -1.415 4.557 1.00 79.69 96 GLY A CA 1
ATOM 709 C C . GLY A 1 96 ? -14.076 -2.530 3.844 1.00 79.69 96 GLY A C 1
ATOM 710 O O . GLY A 1 96 ? -14.660 -3.373 3.170 1.00 79.69 96 GLY A O 1
ATOM 711 N N . LEU A 1 97 ? -12.759 -2.610 4.072 1.00 87.94 97 LEU A N 1
ATOM 712 C CA . LEU A 1 97 ? -11.916 -3.666 3.483 1.00 87.94 97 LEU A CA 1
ATOM 713 C C . LEU A 1 97 ? -12.462 -5.082 3.740 1.00 87.94 97 LEU A C 1
ATOM 715 O O . LEU A 1 97 ? -12.353 -5.929 2.865 1.00 87.94 97 LEU A O 1
ATOM 719 N N . LYS A 1 98 ? -13.112 -5.323 4.888 1.00 85.94 98 LYS A N 1
ATOM 720 C CA . LYS A 1 98 ? -13.765 -6.605 5.219 1.00 85.94 98 LYS A CA 1
ATOM 721 C C . LYS A 1 98 ? -14.992 -6.941 4.366 1.00 85.94 98 LYS A C 1
ATOM 723 O O . LYS A 1 98 ? -15.325 -8.110 4.255 1.00 85.94 98 LYS A O 1
ATOM 728 N N . GLY A 1 99 ? -15.693 -5.935 3.845 1.00 85.62 99 GLY A N 1
ATOM 729 C CA . GLY A 1 99 ? -16.830 -6.122 2.939 1.00 85.62 99 GLY A CA 1
ATOM 730 C C . GLY A 1 99 ? -16.430 -6.103 1.463 1.00 85.62 99 GLY A C 1
ATOM 731 O O . GLY A 1 99 ? -17.254 -6.397 0.605 1.00 85.62 99 GLY A O 1
ATOM 732 N N . ILE A 1 100 ? -15.179 -5.731 1.168 1.00 88.94 100 ILE A N 1
ATOM 733 C CA . ILE A 1 100 ? -14.648 -5.638 -0.193 1.00 88.94 100 ILE A CA 1
ATOM 734 C C . ILE A 1 100 ? -13.765 -6.838 -0.521 1.00 88.94 100 ILE A C 1
ATOM 736 O O . ILE A 1 100 ? -13.849 -7.333 -1.635 1.00 88.94 100 ILE A O 1
ATOM 740 N N . ILE A 1 101 ? -12.892 -7.258 0.398 1.00 94.00 101 ILE A N 1
ATOM 741 C CA . ILE A 1 101 ? -11.853 -8.265 0.163 1.00 94.00 101 ILE A CA 1
ATOM 742 C C . ILE A 1 101 ? -12.283 -9.586 0.790 1.00 94.00 101 ILE A C 1
ATOM 744 O O . ILE A 1 101 ? -12.433 -9.678 2.010 1.00 94.00 101 ILE A O 1
ATOM 748 N N . GLU A 1 102 ? -12.424 -10.610 -0.041 1.00 95.50 102 GLU A N 1
ATOM 749 C CA . GLU A 1 102 ? -12.735 -11.964 0.403 1.00 95.50 102 GLU A CA 1
ATOM 750 C C . GLU A 1 102 ? -11.474 -12.678 0.916 1.00 95.50 102 GLU A C 1
ATOM 752 O O . GLU A 1 102 ? -10.354 -12.341 0.510 1.00 95.50 102 GLU A O 1
ATOM 757 N N . PRO A 1 103 ? -11.605 -13.687 1.798 1.00 96.50 103 PRO A N 1
ATOM 758 C CA . PRO A 1 103 ? -10.456 -14.417 2.318 1.00 96.50 103 PRO A CA 1
ATOM 759 C C . PRO A 1 103 ? -9.580 -15.024 1.223 1.00 96.50 103 PRO A C 1
ATOM 761 O O . PRO A 1 103 ? -8.367 -15.026 1.378 1.00 96.50 103 PRO A O 1
ATOM 764 N N . GLU A 1 104 ? -10.156 -15.498 0.119 1.00 97.56 104 GLU A N 1
ATOM 765 C CA . GLU A 1 104 ? -9.439 -16.173 -0.966 1.00 97.56 104 GLU A CA 1
ATOM 766 C C . GLU A 1 104 ? -8.820 -15.229 -2.005 1.00 97.56 104 GLU A C 1
ATOM 768 O O . GLU A 1 104 ? -8.042 -15.690 -2.843 1.00 97.56 104 GLU A O 1
ATOM 773 N N . ASP A 1 105 ? -9.126 -13.931 -1.938 1.00 98.38 105 ASP A N 1
ATOM 774 C CA . ASP A 1 105 ? -8.740 -12.963 -2.963 1.00 98.38 105 ASP A CA 1
ATOM 775 C C . ASP A 1 105 ? -7.213 -12.874 -3.143 1.00 98.38 105 ASP A C 1
ATOM 777 O O . ASP A 1 105 ? -6.417 -12.875 -2.188 1.00 98.38 105 ASP A O 1
ATOM 781 N N . TRP A 1 106 ? -6.802 -12.712 -4.400 1.00 98.56 106 TRP A N 1
ATOM 782 C CA . TRP A 1 106 ? -5.510 -12.164 -4.776 1.00 98.56 106 TRP A CA 1
ATOM 783 C C . TRP A 1 106 ? -5.566 -10.637 -4.754 1.00 98.56 106 TRP A C 1
ATOM 785 O O . TRP A 1 106 ? -6.126 -9.986 -5.640 1.00 98.56 106 TRP A O 1
ATOM 795 N N . VAL A 1 107 ? -4.918 -10.062 -3.745 1.00 98.56 107 VAL A N 1
ATOM 796 C CA . VAL A 1 107 ? -4.828 -8.621 -3.535 1.00 98.56 107 VAL A CA 1
ATOM 797 C C . VAL A 1 107 ? -3.489 -8.101 -4.060 1.00 98.56 107 VAL A C 1
ATOM 799 O O . VAL A 1 107 ? -2.416 -8.475 -3.580 1.00 98.56 107 VAL A O 1
ATOM 802 N N . VAL A 1 108 ? -3.531 -7.196 -5.032 1.00 98.25 108 VAL A N 1
ATOM 803 C CA . VAL A 1 108 ? -2.349 -6.475 -5.513 1.00 98.25 108 VAL A CA 1
ATOM 804 C C . VAL A 1 108 ? -2.280 -5.110 -4.840 1.00 98.25 108 VAL A C 1
ATOM 806 O O . VAL A 1 108 ? -3.226 -4.326 -4.885 1.00 98.25 108 VAL A O 1
ATOM 809 N N . ILE A 1 109 ? -1.135 -4.806 -4.232 1.00 97.44 109 ILE A N 1
ATOM 810 C CA . ILE A 1 109 ? -0.814 -3.491 -3.684 1.00 97.44 109 ILE A CA 1
ATOM 811 C C . ILE A 1 109 ? 0.039 -2.751 -4.712 1.00 97.44 109 ILE A C 1
ATOM 813 O O . ILE A 1 109 ? 1.248 -2.975 -4.796 1.00 97.44 109 ILE A O 1
ATOM 817 N N . LYS A 1 110 ? -0.584 -1.866 -5.495 1.00 94.69 110 LYS A N 1
ATOM 818 C CA . LYS A 1 110 ? 0.147 -0.957 -6.381 1.00 94.69 110 LYS A CA 1
ATOM 819 C C . LYS A 1 110 ? 0.696 0.186 -5.545 1.00 94.69 110 LYS A C 1
ATOM 821 O O . LYS A 1 110 ? -0.059 1.003 -5.017 1.00 94.69 110 LYS A O 1
ATOM 826 N N . ILE A 1 111 ? 2.010 0.236 -5.429 1.00 92.50 111 ILE A N 1
ATOM 827 C CA . ILE A 1 111 ? 2.716 1.335 -4.770 1.00 92.50 111 ILE A CA 1
ATOM 828 C C . ILE A 1 111 ? 3.074 2.410 -5.795 1.00 92.50 111 ILE A C 1
ATOM 830 O O . ILE A 1 111 ? 2.859 2.209 -6.988 1.00 92.50 111 ILE A O 1
ATOM 834 N N . ALA A 1 112 ? 3.572 3.549 -5.319 1.00 86.88 112 ALA A N 1
ATOM 835 C CA . ALA A 1 112 ? 4.413 4.428 -6.120 1.00 86.88 112 ALA A CA 1
ATOM 836 C C . ALA A 1 112 ? 5.854 4.239 -5.651 1.00 86.88 112 ALA A C 1
ATOM 838 O O . ALA A 1 112 ? 6.149 4.460 -4.475 1.00 86.88 112 ALA A O 1
ATOM 839 N N . MET A 1 113 ? 6.760 3.880 -6.542 1.00 82.25 113 MET A N 1
ATOM 840 C CA . MET A 1 113 ? 8.180 3.816 -6.229 1.00 82.25 113 MET A CA 1
ATOM 841 C C . MET A 1 113 ? 8.993 4.346 -7.412 1.00 82.25 113 MET A C 1
ATOM 843 O O . MET A 1 113 ? 9.058 3.698 -8.453 1.00 82.25 113 MET A O 1
ATOM 847 N N . PRO A 1 114 ? 9.645 5.511 -7.273 1.00 70.06 114 PRO A N 1
ATOM 848 C CA . PRO A 1 114 ? 10.694 5.906 -8.194 1.00 70.06 114 PRO A CA 1
ATOM 849 C C . PRO A 1 114 ? 11.886 4.972 -7.988 1.00 70.06 114 PRO A C 1
ATOM 851 O O . PRO A 1 114 ? 12.355 4.777 -6.864 1.00 70.06 114 PRO A O 1
ATOM 854 N N . THR A 1 115 ? 12.396 4.380 -9.057 1.00 62.72 115 THR A N 1
ATOM 855 C CA . THR A 1 115 ? 13.661 3.657 -8.962 1.00 62.72 115 THR A CA 1
ATOM 856 C C . THR A 1 115 ? 14.799 4.672 -8.866 1.00 62.72 115 THR A C 1
ATOM 858 O O . THR A 1 115 ? 14.722 5.787 -9.372 1.00 62.72 115 THR A O 1
ATOM 861 N N . TYR A 1 116 ? 15.884 4.293 -8.208 1.00 59.59 116 TYR A N 1
ATOM 862 C CA . TYR A 1 116 ? 17.126 5.054 -8.193 1.00 59.59 116 TYR A CA 1
ATOM 863 C C . TYR A 1 116 ? 18.258 4.042 -8.390 1.00 59.59 116 TYR A C 1
ATOM 865 O O . TYR A 1 116 ? 18.896 3.612 -7.432 1.00 59.59 116 TYR A O 1
ATOM 873 N N . HIS A 1 117 ? 18.475 3.555 -9.618 1.00 54.75 117 HIS A N 1
ATOM 874 C CA . HIS A 1 117 ? 19.604 2.645 -9.848 1.00 54.75 117 HIS A CA 1
ATOM 875 C C . HIS A 1 117 ? 20.912 3.364 -9.515 1.00 54.75 117 HIS A C 1
ATOM 877 O O . HIS A 1 117 ? 21.217 4.417 -10.070 1.00 54.75 117 HIS A O 1
ATOM 883 N N . GLY A 1 118 ? 21.681 2.789 -8.591 1.00 51.97 118 GLY A N 1
ATOM 884 C CA . GLY A 1 118 ? 22.983 3.323 -8.199 1.00 51.97 118 GLY A CA 1
ATOM 885 C C . GLY A 1 118 ? 22.953 4.663 -7.450 1.00 51.97 118 GLY A C 1
ATOM 886 O O . GLY A 1 118 ? 24.020 5.238 -7.247 1.00 51.97 118 GLY A O 1
ATOM 887 N N . LEU A 1 119 ? 21.786 5.164 -7.022 1.00 54.66 119 LEU A N 1
ATOM 888 C CA . LEU A 1 119 ? 21.671 6.428 -6.289 1.00 54.66 119 LEU A CA 1
ATOM 889 C C . LEU A 1 119 ? 21.003 6.202 -4.927 1.00 54.66 119 LEU A C 1
ATOM 891 O O . LEU A 1 119 ? 19.861 5.771 -4.835 1.00 54.66 119 LEU A O 1
ATOM 895 N N . ALA A 1 120 ? 21.739 6.517 -3.861 1.00 54.78 120 ALA A N 1
ATOM 896 C CA . ALA A 1 120 ? 21.298 6.382 -2.471 1.00 54.78 120 ALA A CA 1
ATOM 897 C C . ALA A 1 120 ? 20.465 7.580 -1.965 1.00 54.78 120 ALA A C 1
ATOM 899 O O . ALA A 1 120 ? 20.087 7.614 -0.797 1.00 54.78 120 ALA A O 1
ATOM 900 N N . SER A 1 121 ? 20.203 8.593 -2.796 1.00 62.59 121 SER A N 1
ATOM 901 C CA . SER A 1 121 ? 19.490 9.797 -2.360 1.00 62.59 121 SER A CA 1
ATOM 902 C C . SER A 1 121 ? 17.984 9.644 -2.559 1.00 62.59 121 SER A C 1
ATOM 904 O O . SER A 1 121 ? 17.446 10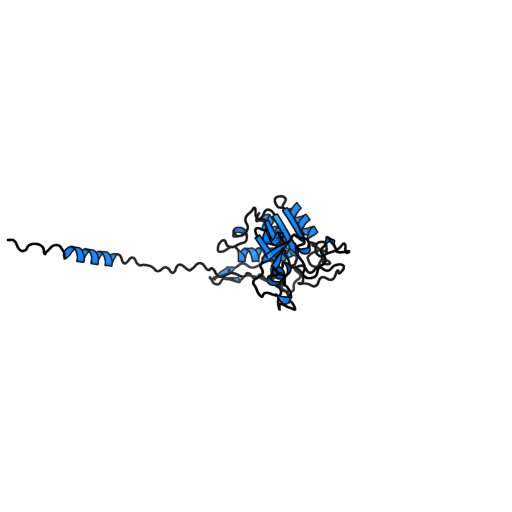.000 -3.609 1.00 62.59 121 SER A O 1
ATOM 906 N N . TYR A 1 122 ? 17.311 9.130 -1.533 1.00 73.69 122 TYR A N 1
ATOM 907 C CA . TYR A 1 122 ? 15.859 9.198 -1.416 1.00 73.69 122 TYR A CA 1
ATOM 908 C C . TYR A 1 122 ? 15.411 10.651 -1.224 1.00 73.69 122 TYR A C 1
ATOM 910 O O . TYR A 1 122 ? 15.953 11.369 -0.382 1.00 73.69 122 TYR A O 1
ATOM 918 N N . LEU A 1 123 ? 14.411 11.079 -1.994 1.00 77.81 123 LEU A N 1
ATOM 919 C CA . LEU A 1 123 ? 13.722 12.343 -1.757 1.00 77.81 123 LEU A CA 1
ATOM 920 C C . LEU A 1 123 ? 12.423 12.045 -0.986 1.00 77.81 123 LEU A C 1
ATOM 922 O O . LEU A 1 123 ? 11.568 11.334 -1.512 1.00 77.81 123 LEU A O 1
ATOM 926 N N . PRO A 1 124 ? 12.241 12.565 0.241 1.00 78.31 124 PRO A N 1
ATOM 927 C CA . PRO A 1 124 ? 11.029 12.321 1.015 1.00 78.31 124 PRO A CA 1
ATOM 928 C C . PRO A 1 124 ? 9.743 12.618 0.239 1.00 78.31 124 PRO A C 1
ATOM 930 O O . PRO A 1 124 ? 9.599 13.674 -0.376 1.00 78.31 124 PRO A O 1
ATOM 933 N N . GLY A 1 125 ? 8.807 11.666 0.268 1.00 78.75 125 GLY A N 1
ATOM 934 C CA . GLY A 1 125 ? 7.503 11.786 -0.387 1.00 78.75 125 GLY A CA 1
ATOM 935 C C . GLY A 1 125 ? 7.493 11.441 -1.879 1.00 78.75 125 GLY A C 1
ATOM 936 O O . GLY A 1 125 ? 6.442 11.552 -2.512 1.00 78.75 125 GLY A O 1
ATOM 937 N N . THR A 1 126 ? 8.617 11.011 -2.467 1.00 79.31 126 THR A N 1
ATOM 938 C CA . THR A 1 126 ? 8.619 10.540 -3.862 1.00 79.31 126 THR A CA 1
ATOM 939 C C . THR A 1 126 ? 8.136 9.104 -4.007 1.00 79.31 126 THR A C 1
ATOM 941 O O . THR A 1 126 ? 7.449 8.807 -4.985 1.00 79.31 126 THR A O 1
ATOM 944 N N . ALA A 1 127 ? 8.439 8.242 -3.033 1.00 83.44 127 ALA A N 1
ATOM 945 C CA . ALA A 1 127 ? 7.913 6.884 -2.930 1.00 83.44 127 ALA A CA 1
ATOM 946 C C . ALA A 1 127 ? 6.763 6.811 -1.916 1.00 83.44 127 ALA A C 1
ATOM 948 O O . ALA A 1 127 ? 6.657 7.637 -1.006 1.00 83.44 127 ALA A O 1
ATOM 949 N N . ALA A 1 128 ? 5.920 5.791 -2.050 1.00 88.75 128 ALA A N 1
ATOM 950 C CA . ALA A 1 128 ? 5.040 5.360 -0.977 1.00 88.75 128 ALA A CA 1
ATOM 951 C C . ALA A 1 128 ? 5.888 4.960 0.242 1.00 88.75 128 ALA A C 1
ATOM 953 O O . ALA A 1 128 ? 6.862 4.222 0.107 1.00 88.75 128 ALA A O 1
ATOM 954 N N . ASP A 1 129 ? 5.517 5.441 1.429 1.00 91.06 129 ASP A N 1
ATOM 955 C CA . ASP A 1 129 ? 6.217 5.091 2.666 1.00 91.06 129 ASP A CA 1
ATOM 956 C C . ASP A 1 129 ? 6.032 3.594 2.967 1.00 91.06 129 ASP A C 1
ATOM 958 O O . ASP A 1 129 ? 4.907 3.116 3.155 1.00 91.06 129 ASP A O 1
ATOM 962 N N . LEU A 1 130 ? 7.136 2.842 3.034 1.00 93.31 130 LEU A N 1
ATOM 963 C CA . LEU A 1 130 ? 7.099 1.391 3.252 1.00 93.31 130 LEU A CA 1
ATOM 964 C C . LEU A 1 130 ? 6.447 1.020 4.589 1.00 93.31 130 LEU A C 1
ATOM 966 O O . LEU A 1 130 ? 5.883 -0.067 4.710 1.00 93.31 130 LEU A O 1
ATOM 970 N N . ARG A 1 131 ? 6.474 1.912 5.584 1.00 95.62 131 ARG A N 1
ATOM 971 C CA . ARG A 1 131 ? 5.833 1.689 6.887 1.00 95.62 131 ARG A CA 1
ATOM 972 C C . ARG A 1 131 ? 4.315 1.663 6.760 1.00 95.62 131 ARG A C 1
ATOM 974 O O . ARG A 1 131 ? 3.674 0.875 7.454 1.00 95.62 131 ARG A O 1
ATOM 981 N N . VAL A 1 132 ? 3.750 2.454 5.842 1.00 95.88 132 VAL A N 1
ATOM 982 C CA . VAL A 1 132 ? 2.315 2.437 5.508 1.00 95.88 132 VAL A CA 1
ATOM 983 C C . VAL A 1 132 ? 1.955 1.132 4.802 1.00 95.88 132 VAL A C 1
ATOM 985 O O . VAL A 1 132 ? 0.995 0.471 5.193 1.00 95.88 132 VAL A O 1
ATOM 988 N N . VAL A 1 133 ? 2.758 0.714 3.816 1.00 96.81 133 VAL A N 1
ATOM 989 C CA . VAL A 1 133 ? 2.561 -0.558 3.094 1.00 96.81 133 VAL A CA 1
ATOM 990 C C . VAL A 1 133 ? 2.627 -1.748 4.058 1.00 96.81 133 VAL A C 1
ATOM 992 O O . VAL A 1 133 ? 1.750 -2.614 4.040 1.00 96.81 133 VAL A O 1
ATOM 995 N N . ARG A 1 134 ? 3.624 -1.763 4.952 1.00 97.75 134 ARG A N 1
ATOM 996 C CA . ARG A 1 134 ? 3.775 -2.766 6.014 1.00 97.75 134 ARG A CA 1
ATOM 997 C C . ARG A 1 134 ? 2.562 -2.806 6.933 1.00 97.75 134 ARG A C 1
ATOM 999 O O . ARG A 1 134 ? 2.078 -3.897 7.238 1.00 97.75 134 ARG A O 1
ATOM 1006 N N . SER A 1 135 ? 2.073 -1.645 7.361 1.00 98.12 135 SER A N 1
ATOM 1007 C CA . SER A 1 135 ? 0.921 -1.553 8.256 1.00 98.12 135 SER A CA 1
ATOM 1008 C C . SER A 1 135 ? -0.360 -2.080 7.607 1.00 98.12 135 SER A C 1
ATOM 1010 O O . SER A 1 135 ? -1.063 -2.903 8.195 1.00 98.12 135 SER A O 1
ATOM 1012 N N . LEU A 1 136 ? -0.610 -1.693 6.351 1.00 97.44 136 LEU A N 1
ATOM 1013 C CA . LEU A 1 136 ? -1.740 -2.178 5.560 1.00 97.44 136 LEU A CA 1
ATOM 1014 C C . LEU A 1 136 ? -1.695 -3.702 5.389 1.00 97.44 136 LEU A C 1
ATOM 1016 O O . LEU A 1 136 ? -2.659 -4.385 5.724 1.00 97.44 136 LEU A O 1
ATOM 1020 N N . LEU A 1 137 ? -0.576 -4.252 4.911 1.00 98.06 137 LEU A N 1
ATOM 1021 C CA . LEU A 1 137 ? -0.436 -5.699 4.712 1.00 98.06 137 LEU A CA 1
ATOM 1022 C C . LEU A 1 137 ? -0.523 -6.476 6.029 1.00 98.06 137 LEU A C 1
ATOM 1024 O O . LEU A 1 137 ? -1.095 -7.563 6.064 1.00 98.06 137 LEU A O 1
ATOM 1028 N N . THR A 1 138 ? -0.006 -5.909 7.122 1.00 98.19 138 THR A N 1
ATOM 1029 C CA . THR A 1 138 ? -0.166 -6.478 8.466 1.00 98.19 138 THR A CA 1
ATOM 1030 C C . THR A 1 138 ? -1.638 -6.534 8.863 1.00 98.19 138 THR A C 1
ATOM 1032 O O . THR A 1 138 ? -2.092 -7.575 9.331 1.00 98.19 138 THR A O 1
ATOM 1035 N N . HIS A 1 139 ? -2.394 -5.456 8.640 1.00 96.50 139 HIS A N 1
ATOM 1036 C CA . HIS A 1 139 ? -3.828 -5.424 8.915 1.00 96.50 139 HIS A CA 1
ATOM 1037 C C . HIS A 1 139 ? -4.589 -6.477 8.096 1.00 96.50 139 HIS A C 1
ATOM 1039 O O . HIS A 1 139 ? -5.383 -7.227 8.660 1.00 96.50 139 HIS A O 1
ATOM 1045 N N . LEU A 1 140 ? -4.317 -6.577 6.789 1.00 96.69 140 LEU A N 1
ATOM 1046 C CA . LEU A 1 140 ? -4.944 -7.574 5.911 1.00 96.69 140 LEU A CA 1
ATOM 1047 C C . LEU A 1 140 ? -4.606 -9.008 6.348 1.00 96.69 140 LEU A C 1
ATOM 1049 O O . LEU A 1 140 ? -5.498 -9.850 6.447 1.00 96.69 140 LEU A O 1
ATOM 1053 N N . GLY A 1 141 ? -3.339 -9.273 6.681 1.00 97.12 141 GLY A N 1
ATOM 1054 C CA . GLY A 1 141 ? -2.877 -10.574 7.168 1.00 97.12 141 GLY A CA 1
ATOM 1055 C C . GLY A 1 141 ? -3.511 -10.981 8.502 1.00 97.12 141 GLY A C 1
ATOM 1056 O O . GLY A 1 141 ? -3.961 -12.120 8.641 1.00 97.12 141 GLY A O 1
ATOM 1057 N N . GLU A 1 142 ? -3.599 -10.055 9.464 1.00 96.88 142 GLU A N 1
ATOM 1058 C CA . GLU A 1 142 ? -4.269 -10.258 10.761 1.00 96.88 142 GLU A CA 1
ATOM 1059 C C . GLU A 1 142 ? -5.771 -10.513 10.598 1.00 96.88 142 GLU A C 1
ATOM 1061 O O . GLU A 1 142 ? -6.326 -11.397 11.254 1.00 96.88 142 GLU A O 1
ATOM 1066 N N . ALA A 1 143 ? -6.422 -9.759 9.711 1.00 94.62 143 ALA A N 1
ATOM 1067 C CA . ALA A 1 143 ? -7.850 -9.870 9.439 1.00 94.62 143 ALA A CA 1
ATOM 1068 C C . ALA A 1 143 ? -8.211 -11.044 8.510 1.00 94.62 143 ALA A C 1
ATOM 1070 O O . ALA A 1 143 ? -9.397 -11.319 8.341 1.00 94.62 143 ALA A O 1
ATOM 1071 N N . LYS A 1 144 ? -7.211 -11.744 7.948 1.00 96.31 144 LYS A N 1
ATOM 1072 C CA . LYS A 1 144 ? -7.370 -12.817 6.948 1.00 96.31 144 LYS A CA 1
ATOM 1073 C C . LYS A 1 144 ? -8.167 -12.366 5.716 1.00 96.31 144 LYS A C 1
ATOM 1075 O O . LYS A 1 144 ? -9.039 -13.086 5.242 1.00 96.31 144 LYS A O 1
ATOM 1080 N N . LEU A 1 145 ? -7.860 -11.166 5.229 1.00 95.31 145 LEU A N 1
ATOM 1081 C CA . LEU A 1 145 ? -8.473 -10.565 4.044 1.00 95.31 145 LEU A CA 1
ATOM 1082 C C . LEU A 1 145 ? -7.549 -10.749 2.838 1.00 95.31 145 LEU A C 1
ATOM 1084 O O . LEU A 1 145 ? -6.714 -9.885 2.562 1.00 95.31 145 LEU A O 1
ATOM 1088 N N . GLY A 1 146 ? -7.687 -11.889 2.166 1.00 97.50 146 GLY A N 1
ATOM 1089 C CA . GLY A 1 146 ? -6.851 -12.326 1.050 1.00 97.50 146 GLY A CA 1
ATOM 1090 C C . GLY A 1 146 ? -5.900 -13.474 1.415 1.00 97.50 146 GLY A C 1
ATOM 1091 O O . GLY A 1 146 ? -5.407 -13.584 2.545 1.00 97.50 146 GLY A O 1
ATOM 1092 N N . LEU A 1 147 ? -5.612 -14.323 0.423 1.00 97.81 147 LEU A N 1
ATOM 1093 C CA . LEU A 1 147 ? -4.677 -15.457 0.522 1.00 97.81 147 LEU A CA 1
ATOM 1094 C C . LEU A 1 147 ? -3.377 -15.208 -0.250 1.00 97.81 147 LEU A C 1
ATOM 1096 O O . LEU A 1 147 ? -2.367 -15.880 -0.012 1.00 97.81 147 LEU A O 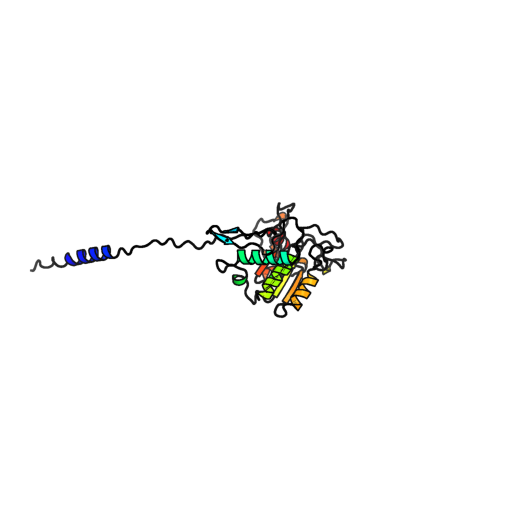1
ATOM 1100 N N . ARG A 1 148 ? -3.379 -14.244 -1.173 1.00 98.50 148 ARG A N 1
ATOM 1101 C CA . ARG A 1 148 ? -2.215 -13.879 -1.979 1.00 98.50 148 ARG A CA 1
ATOM 1102 C C . ARG A 1 148 ? -2.087 -12.366 -2.047 1.00 98.50 148 ARG A C 1
ATOM 1104 O O . ARG A 1 148 ? -3.011 -11.684 -2.466 1.00 98.50 148 ARG A O 1
ATOM 1111 N N . PHE A 1 149 ? -0.907 -11.868 -1.709 1.00 98.62 149 PHE A N 1
ATOM 1112 C CA . PHE A 1 149 ? -0.561 -10.458 -1.738 1.00 98.62 149 PHE A CA 1
ATOM 1113 C C . PHE A 1 149 ? 0.632 -10.234 -2.660 1.00 98.62 149 PHE A C 1
ATOM 1115 O O . PHE A 1 149 ? 1.687 -10.850 -2.488 1.00 98.62 149 PHE A O 1
ATOM 1122 N N . SER A 1 150 ? 0.483 -9.328 -3.619 1.00 98.44 150 SER A N 1
ATOM 1123 C CA . SER A 1 150 ? 1.579 -8.917 -4.498 1.00 98.44 150 SER A CA 1
ATOM 1124 C C . SER A 1 150 ? 1.818 -7.422 -4.357 1.00 98.44 150 SER A C 1
ATOM 1126 O O . SER A 1 150 ? 0.922 -6.631 -4.634 1.00 98.44 150 SER A O 1
ATOM 1128 N N . ILE A 1 151 ? 3.017 -7.023 -3.942 1.00 96.81 151 ILE A N 1
ATOM 1129 C CA . ILE A 1 151 ? 3.448 -5.624 -4.010 1.00 96.81 151 ILE A CA 1
ATOM 1130 C C . ILE A 1 151 ? 3.937 -5.387 -5.436 1.00 96.81 151 ILE A C 1
ATOM 1132 O O . ILE A 1 151 ? 4.893 -6.029 -5.869 1.00 96.81 151 ILE A O 1
ATOM 1136 N N . ALA A 1 152 ? 3.258 -4.514 -6.170 1.00 94.00 152 ALA A N 1
ATOM 1137 C CA . ALA A 1 152 ? 3.478 -4.333 -7.597 1.00 94.00 152 ALA A CA 1
ATOM 1138 C C . ALA A 1 152 ? 3.892 -2.900 -7.935 1.00 94.00 152 ALA A C 1
ATOM 1140 O O . ALA A 1 152 ? 3.338 -1.940 -7.396 1.00 94.00 152 ALA A O 1
ATOM 1141 N N . GLU A 1 153 ? 4.841 -2.766 -8.857 1.00 88.94 153 GLU A N 1
ATOM 1142 C CA . GLU A 1 153 ? 5.284 -1.492 -9.429 1.00 88.94 153 GLU A CA 1
ATOM 1143 C C . GLU A 1 153 ? 5.900 -1.715 -10.818 1.00 88.94 153 GLU A C 1
ATOM 1145 O O . GLU A 1 153 ? 6.541 -2.739 -11.044 1.00 88.94 153 GLU A O 1
ATOM 1150 N N . GLY A 1 154 ? 5.712 -0.746 -11.716 1.00 78.38 154 GLY A N 1
ATOM 1151 C CA . GLY A 1 154 ? 6.338 -0.629 -13.034 1.00 78.38 154 GLY A CA 1
ATOM 1152 C C . GLY A 1 154 ? 6.726 0.831 -13.264 1.00 78.38 154 GLY A C 1
ATOM 1153 O O . GLY A 1 154 ? 5.903 1.621 -13.721 1.00 78.38 154 GLY A O 1
ATOM 1154 N N . PRO A 1 155 ? 7.931 1.255 -12.869 1.00 61.97 155 PRO A N 1
ATOM 1155 C CA . PRO A 1 155 ? 8.253 2.675 -12.853 1.00 61.97 155 PRO A CA 1
ATOM 1156 C C . PRO A 1 155 ? 8.431 3.235 -14.279 1.00 61.97 155 PRO A C 1
ATOM 1158 O O . PRO A 1 155 ? 9.109 2.625 -15.106 1.00 61.97 155 PRO A O 1
ATOM 1161 N N . GLU A 1 156 ? 7.867 4.431 -14.525 1.00 56.50 156 GLU A N 1
ATOM 1162 C CA . GLU A 1 156 ? 7.624 5.073 -15.844 1.00 56.50 156 GLU A CA 1
ATOM 1163 C C . GLU A 1 156 ? 8.837 5.192 -16.799 1.00 56.50 156 GLU A C 1
ATOM 1165 O O . GLU A 1 156 ? 8.651 5.349 -18.003 1.00 56.50 156 GLU A O 1
ATOM 1170 N N . GLU A 1 157 ? 10.077 5.134 -16.303 1.00 53.41 157 GLU A N 1
ATOM 1171 C CA . GLU A 1 157 ? 11.298 5.422 -17.083 1.00 53.41 157 GLU A CA 1
ATOM 1172 C C . GLU A 1 157 ? 12.323 4.264 -17.170 1.00 53.41 157 GLU A C 1
ATOM 1174 O O . GLU A 1 157 ? 13.470 4.500 -17.556 1.00 53.41 157 GLU A O 1
ATOM 1179 N N . TRP A 1 158 ? 11.983 3.020 -16.796 1.00 58.09 158 TRP A N 1
ATOM 1180 C CA . TRP A 1 158 ? 13.025 2.065 -16.375 1.00 58.09 158 TRP A CA 1
ATOM 1181 C C . TRP A 1 158 ? 13.228 0.811 -17.229 1.00 58.09 158 TRP A C 1
ATOM 1183 O O . TRP A 1 158 ? 12.299 0.120 -17.634 1.00 58.09 158 TRP A O 1
ATOM 1193 N N . ILE A 1 159 ? 14.519 0.493 -17.372 1.00 58.88 159 ILE A N 1
ATOM 1194 C CA . ILE A 1 159 ? 15.091 -0.822 -17.672 1.00 58.88 159 ILE A CA 1
ATOM 1195 C C . ILE A 1 159 ? 14.625 -1.795 -16.575 1.00 58.88 159 ILE A C 1
ATOM 1197 O O . ILE A 1 159 ? 14.789 -1.502 -15.389 1.00 58.88 159 ILE A O 1
ATOM 1201 N N . GLY A 1 160 ? 14.018 -2.926 -16.945 1.00 63.00 160 GLY A N 1
ATOM 1202 C CA . GLY A 1 160 ? 13.508 -3.901 -15.972 1.00 63.00 160 GLY A CA 1
ATOM 1203 C C . GLY A 1 160 ? 14.614 -4.426 -15.049 1.00 63.00 160 GLY A C 1
ATOM 1204 O O . GLY A 1 160 ? 15.792 -4.423 -15.418 1.00 63.00 160 GLY A O 1
ATOM 1205 N N . ARG A 1 161 ? 14.265 -4.932 -13.857 1.00 69.12 161 ARG A N 1
ATOM 1206 C CA . ARG A 1 161 ? 15.252 -5.458 -12.886 1.00 69.12 161 ARG A CA 1
ATOM 1207 C C . ARG A 1 161 ? 16.261 -6.430 -13.509 1.00 69.12 161 ARG A C 1
ATOM 1209 O O . ARG A 1 161 ? 17.440 -6.397 -13.169 1.00 69.12 161 ARG A O 1
ATOM 1216 N N . ALA A 1 162 ? 15.801 -7.280 -14.427 1.00 69.31 162 ALA A N 1
ATOM 1217 C CA . ALA A 1 162 ? 16.627 -8.266 -15.124 1.00 69.31 162 ALA A CA 1
ATOM 1218 C C . ALA A 1 162 ? 17.715 -7.650 -16.024 1.00 69.31 162 ALA A C 1
ATOM 1220 O O . ALA A 1 162 ? 18.702 -8.309 -16.345 1.00 69.31 162 ALA A O 1
ATOM 1221 N N . GLU A 1 163 ? 17.531 -6.400 -16.432 1.00 70.81 163 GLU A N 1
ATOM 1222 C CA . GLU A 1 163 ? 18.369 -5.692 -17.394 1.00 70.81 163 GLU A CA 1
ATOM 1223 C C . GLU A 1 163 ? 19.258 -4.624 -16.721 1.00 70.81 163 GLU A C 1
ATOM 1225 O O . GLU A 1 163 ? 20.153 -4.064 -17.359 1.00 70.81 163 GLU A O 1
ATOM 1230 N N . SER A 1 164 ? 19.060 -4.348 -15.425 1.00 73.06 164 SER A N 1
ATOM 1231 C CA . SER A 1 164 ? 19.856 -3.367 -14.681 1.00 73.06 164 SER A CA 1
ATOM 1232 C C . SER A 1 164 ? 21.240 -3.921 -14.298 1.00 73.06 164 SER A C 1
ATOM 1234 O O . SER A 1 164 ? 21.338 -5.011 -13.732 1.00 73.06 164 SER A O 1
ATOM 1236 N N . PRO A 1 165 ? 22.341 -3.173 -14.524 1.00 71.88 165 PRO A N 1
ATOM 1237 C CA . PRO A 1 165 ? 23.679 -3.580 -14.088 1.00 71.88 165 PRO A CA 1
ATOM 1238 C C . PRO A 1 165 ? 23.907 -3.387 -12.576 1.00 71.88 165 PRO A C 1
ATOM 1240 O O . PRO A 1 165 ? 24.915 -3.852 -12.038 1.00 71.88 165 PRO A O 1
ATOM 1243 N N . SER A 1 166 ? 23.010 -2.674 -11.884 1.00 77.00 166 SER A N 1
ATOM 1244 C CA . SER A 1 166 ? 23.105 -2.424 -10.445 1.00 77.00 166 SER A CA 1
ATOM 1245 C C . SER A 1 166 ? 22.573 -3.611 -9.647 1.00 77.00 166 SER A C 1
ATOM 1247 O O . SER A 1 166 ? 21.505 -4.139 -9.933 1.00 77.00 166 SER A O 1
ATOM 1249 N N . LYS A 1 167 ? 23.281 -3.987 -8.576 1.00 80.00 167 LYS A N 1
ATOM 1250 C CA . LYS A 1 167 ? 22.782 -4.976 -7.603 1.00 80.00 167 LYS A CA 1
ATOM 1251 C C . LYS A 1 167 ? 21.753 -4.396 -6.633 1.00 80.00 167 LYS A C 1
ATOM 1253 O O . LYS A 1 167 ? 21.086 -5.160 -5.943 1.00 80.00 167 LYS A O 1
ATOM 1258 N N . THR A 1 168 ? 21.662 -3.071 -6.557 1.00 80.19 168 THR A N 1
ATOM 1259 C CA . THR A 1 168 ? 20.727 -2.352 -5.690 1.00 80.19 168 THR A CA 1
ATOM 1260 C C . THR A 1 168 ? 19.691 -1.628 -6.539 1.00 80.19 168 THR A C 1
ATOM 1262 O O . THR A 1 168 ? 20.039 -0.914 -7.488 1.00 80.19 168 THR A O 1
ATOM 1265 N N . ASP A 1 169 ? 18.427 -1.812 -6.186 1.00 80.94 169 ASP A N 1
ATOM 1266 C CA . ASP A 1 169 ? 17.265 -1.197 -6.814 1.00 80.94 169 ASP A CA 1
ATOM 1267 C C . ASP A 1 169 ? 16.245 -0.773 -5.744 1.00 80.94 169 ASP A C 1
ATOM 1269 O O . ASP A 1 169 ? 16.510 -0.858 -4.543 1.00 80.94 169 ASP A O 1
ATOM 1273 N N . GLY A 1 170 ? 15.080 -0.289 -6.180 1.00 82.31 170 GLY A N 1
ATOM 1274 C CA . GLY A 1 170 ? 14.028 0.148 -5.263 1.00 82.31 170 GLY A CA 1
ATOM 1275 C C . GLY A 1 170 ? 13.419 -0.980 -4.419 1.00 82.31 170 GLY A C 1
ATOM 1276 O O . GLY A 1 170 ? 12.873 -0.710 -3.352 1.00 82.31 170 GLY A O 1
ATOM 1277 N N . TRP A 1 171 ? 13.543 -2.239 -4.848 1.00 88.44 171 TRP A N 1
ATOM 1278 C CA . TRP A 1 171 ? 12.986 -3.390 -4.141 1.00 88.44 171 TRP A CA 1
ATOM 1279 C C . TRP A 1 171 ? 13.836 -3.801 -2.936 1.00 88.44 171 TRP A C 1
ATOM 1281 O O . TRP A 1 171 ? 13.285 -4.215 -1.910 1.00 88.44 171 TRP A O 1
ATOM 1291 N N . ASN A 1 172 ? 15.164 -3.691 -3.048 1.00 88.62 172 ASN A N 1
ATOM 1292 C CA . ASN A 1 172 ? 16.095 -4.182 -2.029 1.00 88.62 172 ASN A CA 1
ATOM 1293 C C . ASN A 1 172 ? 16.800 -3.098 -1.197 1.00 88.62 172 ASN A C 1
ATOM 1295 O O . ASN A 1 172 ? 17.380 -3.426 -0.159 1.00 88.62 172 ASN A O 1
ATOM 1299 N N . THR A 1 173 ? 16.742 -1.830 -1.604 1.00 86.56 173 THR A N 1
ATOM 1300 C CA . THR A 1 173 ? 17.273 -0.713 -0.814 1.00 86.56 173 THR A CA 1
ATOM 1301 C C . THR A 1 173 ? 16.397 -0.406 0.403 1.00 86.56 173 THR A C 1
ATOM 1303 O O . THR A 1 173 ? 15.181 -0.595 0.379 1.00 86.56 173 THR A O 1
ATOM 1306 N N . ASP A 1 174 ? 17.023 0.097 1.464 1.00 87.69 174 ASP A N 1
ATOM 1307 C CA . ASP A 1 174 ? 16.356 0.645 2.648 1.00 87.69 174 ASP A CA 1
ATOM 1308 C C . ASP A 1 174 ? 16.202 2.175 2.594 1.00 87.69 174 ASP A C 1
ATOM 1310 O O . ASP A 1 174 ? 15.799 2.806 3.578 1.00 87.69 174 ASP A O 1
ATOM 1314 N N . TRP A 1 175 ? 16.574 2.777 1.458 1.00 83.62 175 TRP A N 1
ATOM 1315 C CA . TRP A 1 175 ? 16.539 4.219 1.230 1.00 83.62 175 TRP A CA 1
ATOM 1316 C C . TRP A 1 175 ? 17.364 5.016 2.250 1.00 83.62 175 TRP A C 1
ATOM 1318 O O . TRP A 1 175 ? 16.985 6.123 2.635 1.00 83.62 175 TRP A O 1
ATOM 1328 N N . GLY A 1 176 ? 18.472 4.443 2.735 1.00 83.81 176 GLY A N 1
ATOM 1329 C CA . GLY A 1 176 ? 19.304 5.071 3.764 1.00 83.81 176 GLY A CA 1
ATOM 1330 C C . GLY A 1 176 ? 18.600 5.173 5.119 1.00 83.81 176 GLY A C 1
ATOM 1331 O O . GLY A 1 176 ? 18.899 6.072 5.902 1.00 83.81 176 GLY A O 1
ATOM 1332 N N . GLY A 1 177 ? 17.631 4.293 5.383 1.00 87.00 177 GLY A N 1
ATOM 1333 C CA . GLY A 1 177 ? 16.860 4.262 6.622 1.00 87.00 177 GLY A CA 1
ATOM 1334 C C . GLY A 1 177 ? 15.609 5.142 6.626 1.00 87.00 177 GLY A C 1
ATOM 1335 O O . GLY A 1 177 ? 14.866 5.108 7.606 1.00 87.00 177 GLY A O 1
ATOM 1336 N N . ALA A 1 178 ? 15.324 5.878 5.545 1.00 83.56 178 ALA A N 1
ATOM 1337 C CA . ALA A 1 178 ? 14.246 6.871 5.500 1.00 83.56 178 ALA A CA 1
ATOM 1338 C C . ALA A 1 178 ? 12.845 6.307 5.807 1.00 83.56 178 ALA A C 1
ATOM 1340 O O . ALA A 1 178 ? 11.985 7.021 6.312 1.00 83.56 178 ALA A O 1
ATOM 1341 N N . CYS A 1 179 ? 12.613 5.021 5.531 1.00 86.00 179 CYS A N 1
ATOM 1342 C CA . CYS A 1 179 ? 11.363 4.323 5.850 1.00 86.00 179 CYS A CA 1
ATOM 1343 C C . CYS A 1 179 ? 11.540 3.322 7.005 1.00 86.00 179 CYS A C 1
ATOM 1345 O O . CYS A 1 179 ? 11.043 2.200 6.947 1.00 86.00 179 CYS A O 1
ATOM 1347 N N . GLY A 1 180 ? 12.291 3.701 8.045 1.00 86.56 180 GLY A N 1
ATOM 1348 C CA . GLY A 1 180 ? 12.543 2.848 9.213 1.00 86.56 180 GLY A CA 1
ATOM 1349 C C . GLY A 1 180 ? 13.487 1.674 8.935 1.00 86.56 180 GLY A C 1
ATOM 1350 O O . GLY A 1 180 ? 13.377 0.640 9.587 1.00 86.56 180 GLY A O 1
ATOM 1351 N N . GLY A 1 181 ? 14.380 1.810 7.948 1.00 89.56 181 GLY A N 1
ATOM 1352 C CA . GLY A 1 181 ? 15.311 0.745 7.545 1.00 89.56 181 GLY A CA 1
ATOM 1353 C C . GLY A 1 181 ? 14.656 -0.433 6.815 1.00 89.56 181 GLY A C 1
ATOM 1354 O O . GLY A 1 181 ? 15.246 -1.508 6.732 1.00 89.56 181 GLY A O 1
ATOM 1355 N N . LEU A 1 182 ? 13.427 -0.261 6.316 1.00 92.38 182 LEU A N 1
ATOM 1356 C CA . LEU A 1 182 ? 12.695 -1.292 5.582 1.00 92.38 182 LEU A CA 1
ATOM 1357 C C . LEU A 1 182 ? 13.085 -1.313 4.101 1.00 92.38 182 LEU A C 1
ATOM 1359 O O . LEU A 1 182 ? 13.231 -0.261 3.487 1.00 92.38 182 LEU A O 1
ATOM 1363 N N . SER A 1 183 ? 13.129 -2.513 3.520 1.00 92.50 183 SER A N 1
ATOM 1364 C CA . SER A 1 183 ? 13.093 -2.751 2.072 1.00 92.50 183 SER A CA 1
ATOM 1365 C C . SER A 1 183 ? 11.887 -3.625 1.719 1.00 92.50 183 SER A C 1
ATOM 1367 O O . SER A 1 183 ? 11.374 -4.349 2.578 1.00 92.50 183 SER A O 1
ATOM 1369 N N . TYR A 1 184 ? 11.422 -3.599 0.467 1.00 93.12 184 TYR A N 1
ATOM 1370 C CA . TYR A 1 184 ? 10.282 -4.427 0.052 1.00 93.12 184 TYR A CA 1
ATOM 1371 C C . TYR A 1 184 ? 10.601 -5.924 0.128 1.00 93.12 184 TYR A C 1
ATOM 1373 O O . TYR A 1 184 ? 9.764 -6.710 0.573 1.00 93.12 184 TYR A O 1
ATOM 1381 N N . GLU A 1 185 ? 11.819 -6.329 -0.243 1.00 94.31 185 GLU A N 1
ATOM 1382 C CA . GLU A 1 185 ? 12.256 -7.726 -0.103 1.00 94.31 185 GLU A CA 1
ATOM 1383 C C . GLU A 1 185 ? 12.294 -8.166 1.368 1.00 94.31 185 GLU A C 1
ATOM 1385 O O . GLU A 1 185 ? 11.830 -9.258 1.711 1.00 94.31 185 GLU A O 1
ATOM 1390 N N . GLY A 1 186 ? 12.801 -7.300 2.255 1.00 96.88 186 GLY A N 1
ATOM 1391 C CA . GLY A 1 186 ? 12.787 -7.537 3.698 1.00 96.88 186 GLY A CA 1
ATOM 1392 C C . GLY A 1 186 ? 11.365 -7.659 4.245 1.00 96.88 186 GLY A C 1
ATOM 1393 O O . GLY A 1 186 ? 11.078 -8.579 5.013 1.00 96.88 186 GLY A O 1
ATOM 1394 N N . LEU A 1 187 ? 10.462 -6.791 3.784 1.00 96.81 187 LEU A N 1
ATOM 1395 C CA . LEU A 1 187 ? 9.054 -6.791 4.168 1.00 96.81 187 LEU A CA 1
ATOM 1396 C C . LEU A 1 187 ? 8.337 -8.080 3.746 1.00 96.81 187 LEU A C 1
ATOM 1398 O O . LEU A 1 187 ? 7.648 -8.690 4.561 1.00 96.81 187 LEU A O 1
ATOM 1402 N N . VAL A 1 188 ? 8.521 -8.542 2.504 1.00 98.00 188 VAL A N 1
ATOM 1403 C CA . VAL A 1 188 ? 7.936 -9.814 2.042 1.00 98.00 188 VAL A CA 1
ATOM 1404 C C . VAL A 1 188 ? 8.421 -10.982 2.896 1.00 98.00 188 VAL A C 1
ATOM 1406 O O . VAL A 1 188 ? 7.619 -11.843 3.272 1.00 98.00 188 VAL A O 1
ATOM 1409 N N . LYS A 1 189 ? 9.711 -11.007 3.248 1.00 98.25 189 LYS A N 1
ATOM 1410 C CA . LYS A 1 189 ? 10.277 -12.040 4.122 1.00 98.25 189 LYS A CA 1
ATOM 1411 C C . LYS A 1 189 ? 9.667 -11.999 5.526 1.00 98.25 189 LYS A C 1
ATOM 1413 O O . LYS A 1 189 ? 9.313 -13.053 6.054 1.00 98.25 189 LYS A O 1
ATOM 1418 N N . GLU A 1 190 ? 9.536 -10.810 6.118 1.00 97.88 190 GLU A N 1
ATOM 1419 C CA . GLU A 1 190 ? 8.891 -10.612 7.424 1.00 97.88 190 GLU A CA 1
ATOM 1420 C C . GLU A 1 190 ? 7.445 -11.127 7.407 1.00 97.88 190 GLU A C 1
ATOM 1422 O O . GLU A 1 190 ? 7.075 -11.970 8.228 1.00 97.88 190 GLU A O 1
ATOM 1427 N N . LEU A 1 191 ? 6.641 -10.660 6.447 1.00 98.44 191 LEU A N 1
ATOM 1428 C CA . LEU A 1 191 ? 5.217 -10.984 6.354 1.00 98.44 191 LEU A CA 1
ATOM 1429 C C . LEU A 1 191 ? 4.980 -12.468 6.073 1.00 98.44 191 LEU A C 1
ATOM 1431 O O . LEU A 1 191 ? 4.128 -13.072 6.718 1.00 98.44 191 LEU A O 1
ATOM 1435 N N . SER A 1 192 ? 5.778 -13.077 5.192 1.00 98.25 192 SER A N 1
ATOM 1436 C CA . SER A 1 192 ? 5.686 -14.515 4.900 1.00 98.25 192 SER A CA 1
ATOM 1437 C C . SER A 1 192 ? 5.988 -15.378 6.129 1.00 98.25 192 SER A C 1
ATOM 1439 O O . SER A 1 192 ? 5.377 -16.427 6.313 1.00 98.25 192 SER A O 1
ATOM 1441 N N . GLY A 1 193 ? 6.918 -14.944 6.989 1.00 98.25 193 GLY A N 1
ATOM 1442 C CA . GLY A 1 193 ? 7.202 -15.629 8.252 1.00 98.25 193 GLY A CA 1
ATOM 1443 C C . GLY A 1 193 ? 6.101 -15.433 9.297 1.00 98.25 193 GLY A C 1
ATOM 1444 O O . GLY A 1 193 ? 5.782 -16.360 10.041 1.00 98.25 193 GLY A O 1
ATOM 1445 N N . ARG A 1 194 ? 5.509 -14.235 9.351 1.00 98.31 194 ARG A N 1
ATOM 1446 C CA . ARG A 1 194 ? 4.466 -13.875 10.321 1.00 98.31 194 ARG A CA 1
ATOM 1447 C C . ARG A 1 194 ? 3.096 -14.471 9.985 1.00 98.31 194 ARG A C 1
ATOM 1449 O O . ARG A 1 194 ? 2.352 -14.820 10.898 1.00 98.31 194 ARG A O 1
ATOM 1456 N N . PHE A 1 195 ? 2.766 -14.587 8.702 1.00 98.31 195 PHE A N 1
ATOM 1457 C CA . PHE A 1 195 ? 1.450 -14.995 8.208 1.00 98.31 195 PHE A CA 1
ATOM 1458 C C . PHE A 1 195 ? 1.572 -16.185 7.242 1.00 98.31 195 PHE A C 1
ATOM 1460 O O . PHE A 1 195 ? 1.369 -16.027 6.039 1.00 98.31 195 PHE A O 1
ATOM 1467 N N . PRO A 1 196 ? 1.879 -17.397 7.742 1.00 97.44 196 PRO A N 1
ATOM 1468 C CA . PRO A 1 196 ? 2.135 -18.567 6.896 1.00 97.44 196 PRO A CA 1
ATOM 1469 C C . PRO A 1 196 ? 0.903 -19.064 6.121 1.00 97.44 196 PRO A C 1
ATOM 1471 O O . PRO A 1 196 ? 1.037 -19.917 5.248 1.00 97.44 196 PRO A O 1
ATOM 1474 N N . HIS A 1 197 ? -0.298 -18.569 6.440 1.00 96.50 197 HIS A N 1
ATOM 1475 C CA . HIS A 1 197 ? -1.526 -18.875 5.702 1.00 96.50 197 HIS A CA 1
ATOM 1476 C C . HIS A 1 197 ? -1.649 -18.108 4.382 1.00 96.50 197 HIS A C 1
ATOM 1478 O O . HIS A 1 197 ? -2.472 -18.492 3.559 1.00 96.50 197 HIS A O 1
ATOM 1484 N N . ALA A 1 198 ? -0.866 -17.045 4.184 1.00 98.06 198 ALA A N 1
ATOM 1485 C CA . ALA A 1 198 ? -0.934 -16.193 3.006 1.00 98.06 198 ALA A CA 1
ATOM 1486 C C . ALA A 1 198 ? 0.414 -16.124 2.278 1.00 98.06 198 ALA A C 1
ATOM 1488 O O . ALA A 1 198 ? 1.486 -16.204 2.880 1.00 98.06 198 ALA A O 1
ATOM 1489 N N . LYS A 1 199 ? 0.360 -15.947 0.957 1.00 98.50 199 LYS A N 1
ATOM 1490 C CA . LYS A 1 199 ? 1.544 -15.744 0.117 1.00 98.50 199 LYS A CA 1
ATOM 1491 C C . LYS A 1 199 ? 1.814 -14.250 -0.046 1.00 98.50 199 LYS A C 1
ATOM 1493 O O . LYS A 1 199 ? 0.910 -13.520 -0.432 1.00 98.50 199 LYS A O 1
ATOM 1498 N N . PHE A 1 200 ? 3.060 -13.821 0.147 1.00 98.56 200 PHE A N 1
ATOM 1499 C CA . PHE A 1 200 ? 3.510 -12.458 -0.148 1.00 98.56 200 PHE A CA 1
ATOM 1500 C C . PHE A 1 200 ? 4.598 -12.499 -1.219 1.00 98.56 200 PHE A C 1
ATOM 1502 O O . PHE A 1 200 ? 5.510 -13.323 -1.148 1.00 98.56 200 PHE A O 1
ATOM 1509 N N . GLU A 1 201 ? 4.509 -11.628 -2.220 1.00 97.81 201 GLU A N 1
ATOM 1510 C CA . GLU A 1 201 ? 5.518 -11.519 -3.275 1.00 97.81 201 GLU A CA 1
ATOM 1511 C C . GLU A 1 201 ? 5.649 -10.092 -3.816 1.00 97.81 201 GLU A C 1
ATOM 1513 O O . GLU A 1 201 ? 4.784 -9.245 -3.599 1.00 97.81 201 GLU A O 1
ATOM 1518 N N . ILE A 1 202 ? 6.748 -9.840 -4.523 1.00 95.12 202 ILE A N 1
ATOM 1519 C CA . ILE A 1 202 ? 6.959 -8.629 -5.320 1.00 95.12 202 ILE A CA 1
ATOM 1520 C C . ILE A 1 202 ? 6.706 -8.976 -6.782 1.00 95.12 202 ILE A C 1
ATOM 1522 O O . ILE A 1 202 ? 7.121 -10.042 -7.242 1.00 95.12 202 ILE A O 1
ATOM 1526 N N . VAL A 1 203 ? 6.071 -8.063 -7.510 1.00 93.12 203 VAL A N 1
ATOM 1527 C CA . VAL A 1 203 ? 5.907 -8.152 -8.961 1.00 93.12 203 VAL A CA 1
ATOM 1528 C C . VAL A 1 203 ? 6.455 -6.883 -9.607 1.00 93.12 203 VAL A C 1
ATOM 1530 O O . VAL A 1 203 ? 5.937 -5.789 -9.391 1.00 93.12 203 VAL A O 1
ATOM 1533 N N . ASP A 1 204 ? 7.493 -7.050 -10.425 1.00 88.69 204 ASP A N 1
ATOM 1534 C CA . ASP A 1 204 ? 8.003 -6.000 -11.306 1.00 88.69 204 ASP A CA 1
ATOM 1535 C C . ASP A 1 204 ? 7.170 -5.987 -12.594 1.00 88.69 204 ASP A C 1
ATOM 1537 O O . ASP A 1 204 ? 7.321 -6.857 -13.461 1.00 88.69 204 ASP A O 1
ATOM 1541 N N . LEU A 1 205 ? 6.277 -5.005 -12.696 1.00 88.25 205 LEU A N 1
ATOM 1542 C CA . LEU A 1 205 ? 5.336 -4.854 -13.800 1.00 88.25 205 LEU A CA 1
ATOM 1543 C C . LEU A 1 205 ? 6.039 -4.574 -15.136 1.00 88.25 205 LEU A C 1
ATOM 1545 O O . LEU A 1 205 ? 5.469 -4.900 -16.173 1.00 88.25 205 LEU A O 1
ATOM 1549 N N . ASN A 1 206 ? 7.283 -4.072 -15.134 1.00 81.12 206 ASN A N 1
ATOM 1550 C CA . ASN A 1 206 ? 8.062 -3.886 -16.367 1.00 81.12 206 ASN A CA 1
ATOM 1551 C C . ASN A 1 206 ? 8.445 -5.225 -17.016 1.00 81.12 206 ASN A C 1
ATOM 1553 O O . ASN A 1 206 ? 8.716 -5.286 -18.213 1.00 81.12 206 ASN A O 1
ATOM 1557 N N . SER A 1 207 ? 8.486 -6.298 -16.222 1.00 83.31 207 SER A N 1
ATOM 1558 C CA . SER A 1 207 ? 8.789 -7.661 -16.676 1.00 83.31 207 SER A CA 1
ATOM 1559 C C . SER A 1 207 ? 7.559 -8.566 -16.759 1.00 83.31 207 SER A C 1
ATOM 1561 O O . SER A 1 207 ? 7.666 -9.724 -17.174 1.00 83.31 207 SER A O 1
ATOM 1563 N N . ASP A 1 208 ? 6.397 -8.061 -16.342 1.00 87.88 208 ASP A N 1
ATOM 1564 C CA . ASP A 1 208 ? 5.165 -8.831 -16.353 1.00 87.88 208 ASP A CA 1
ATOM 1565 C C . ASP A 1 208 ? 4.623 -8.961 -17.781 1.00 87.88 208 ASP A C 1
ATOM 1567 O O . ASP A 1 208 ? 4.832 -8.119 -18.659 1.00 87.88 208 ASP A O 1
ATOM 1571 N N . ARG A 1 209 ? 3.904 -10.051 -18.032 1.00 87.81 209 ARG A N 1
ATOM 1572 C CA . ARG A 1 209 ? 3.243 -10.248 -19.319 1.00 87.81 209 ARG A CA 1
ATOM 1573 C C . ARG A 1 209 ? 2.149 -9.206 -19.459 1.00 87.81 209 ARG A C 1
ATOM 1575 O O . ARG A 1 209 ? 1.328 -9.063 -18.562 1.00 87.81 209 ARG A O 1
ATOM 1582 N N . THR A 1 210 ? 2.083 -8.531 -20.597 1.00 84.62 210 THR A N 1
ATOM 1583 C CA . THR A 1 210 ? 1.007 -7.581 -20.886 1.00 84.62 210 THR A CA 1
ATOM 1584 C C . THR A 1 210 ? 0.022 -8.179 -21.878 1.00 84.62 210 THR A C 1
ATOM 1586 O O . THR A 1 210 ? 0.400 -8.937 -22.775 1.00 84.62 210 THR A O 1
ATOM 1589 N N . ASN A 1 211 ? -1.257 -7.840 -21.721 1.00 77.31 211 ASN A N 1
ATOM 1590 C CA . ASN A 1 211 ? -2.267 -8.128 -22.734 1.00 77.31 211 ASN A CA 1
ATOM 1591 C C . ASN A 1 211 ? -2.709 -6.808 -23.381 1.00 77.31 211 ASN A C 1
ATOM 1593 O O . ASN A 1 211 ? -3.046 -5.864 -22.655 1.00 77.31 211 ASN A O 1
ATOM 1597 N N . PRO A 1 212 ? -2.762 -6.729 -24.722 1.00 74.56 212 PRO A N 1
ATOM 1598 C CA . PRO A 1 212 ? -3.254 -5.539 -25.395 1.00 74.56 212 PRO A CA 1
ATOM 1599 C C . PRO A 1 212 ? -4.731 -5.326 -25.053 1.00 74.56 212 PRO A C 1
ATOM 1601 O O . PRO A 1 212 ? -5.571 -6.203 -25.256 1.00 74.56 212 PRO A O 1
ATOM 1604 N N . THR A 1 213 ? -5.041 -4.146 -24.530 1.00 73.69 213 THR A N 1
ATOM 1605 C CA . THR A 1 213 ? -6.401 -3.714 -24.198 1.00 73.69 213 THR A CA 1
ATOM 1606 C C . THR A 1 213 ? -6.782 -2.572 -25.134 1.00 73.69 213 THR A C 1
ATOM 1608 O O . THR A 1 213 ? -6.014 -1.617 -25.219 1.00 73.69 213 THR A O 1
ATOM 1611 N N . PRO A 1 214 ? -7.921 -2.613 -25.845 1.00 71.75 214 PRO A N 1
ATOM 1612 C CA . PRO A 1 214 ? -8.294 -1.539 -26.763 1.00 71.75 214 PRO A CA 1
ATOM 1613 C C . PRO A 1 214 ? -8.357 -0.184 -26.047 1.00 71.75 214 PRO A C 1
ATOM 1615 O O . PRO A 1 214 ? -9.060 -0.040 -25.046 1.00 71.75 214 PRO A O 1
ATOM 1618 N N . ALA A 1 215 ? -7.638 0.813 -26.560 1.00 69.38 215 ALA A N 1
ATOM 1619 C CA . ALA A 1 215 ? -7.753 2.181 -26.076 1.00 69.38 215 ALA A CA 1
ATOM 1620 C C . ALA A 1 215 ? -8.942 2.875 -26.767 1.00 69.38 215 ALA A C 1
ATOM 1622 O O . ALA A 1 215 ? -9.143 2.692 -27.973 1.00 69.38 215 ALA A O 1
ATOM 1623 N N . PRO A 1 216 ? -9.731 3.701 -26.054 1.00 67.06 216 PRO A N 1
ATOM 1624 C CA . PRO A 1 216 ? -10.725 4.553 -26.693 1.00 67.06 216 PRO A CA 1
ATOM 1625 C C . PRO A 1 216 ? -10.080 5.420 -27.782 1.00 67.06 216 PRO A C 1
ATOM 1627 O O . PRO A 1 216 ? -9.009 6.003 -27.582 1.00 67.06 216 PRO A O 1
ATOM 1630 N N . ALA A 1 217 ? -10.733 5.513 -28.942 1.00 59.62 217 ALA A N 1
ATOM 1631 C CA . ALA A 1 217 ? -10.205 6.251 -30.084 1.00 59.62 217 ALA A CA 1
ATOM 1632 C C . ALA A 1 217 ? -9.884 7.711 -29.707 1.00 59.62 217 ALA A C 1
ATOM 1634 O O . ALA A 1 217 ? -10.735 8.432 -29.190 1.00 59.62 217 ALA A O 1
ATOM 1635 N N . GLY A 1 218 ? -8.652 8.147 -29.992 1.00 57.06 218 GLY A N 1
ATOM 1636 C CA . GLY A 1 218 ? -8.197 9.528 -29.789 1.00 57.06 218 GLY A CA 1
ATOM 1637 C C . GLY A 1 218 ? -7.370 9.779 -28.524 1.00 57.06 218 GLY A C 1
ATOM 1638 O O . GLY A 1 218 ? -6.721 10.823 -28.447 1.00 57.06 218 GLY A O 1
ATOM 1639 N N . VAL A 1 219 ? -7.302 8.843 -27.570 1.00 58.91 219 VAL A N 1
ATOM 1640 C CA . VAL A 1 219 ? -6.437 9.014 -26.389 1.00 58.91 219 VAL A CA 1
ATOM 1641 C C . VAL A 1 219 ? -4.976 8.803 -26.777 1.00 58.91 219 VAL A C 1
ATOM 1643 O O . VAL A 1 219 ? -4.589 7.725 -27.219 1.00 58.91 219 VAL A O 1
ATOM 1646 N N . SER A 1 220 ? -4.157 9.850 -26.633 1.00 60.00 220 SER A N 1
ATOM 1647 C CA . SER A 1 220 ? -2.713 9.817 -26.910 1.00 60.00 220 SER A CA 1
ATOM 1648 C C . SER A 1 220 ? -2.342 9.235 -28.284 1.00 60.00 220 SER A C 1
ATOM 1650 O O . SER A 1 220 ? -1.240 8.725 -28.443 1.00 60.00 220 SER A O 1
ATOM 1652 N N . ALA A 1 221 ? -3.217 9.331 -29.294 1.00 57.00 221 ALA A N 1
ATOM 1653 C CA . ALA A 1 221 ? -3.072 8.655 -30.594 1.00 57.00 221 ALA A CA 1
ATOM 1654 C C . ALA A 1 221 ? -1.746 8.952 -31.331 1.00 57.00 221 ALA A C 1
ATOM 1656 O O . ALA A 1 221 ? -1.278 8.149 -32.135 1.00 57.00 221 ALA A O 1
ATOM 1657 N N . SER A 1 222 ? -1.100 10.088 -31.038 1.00 63.44 222 SER A N 1
ATOM 1658 C CA . SER A 1 222 ? 0.239 10.411 -31.550 1.00 63.44 222 SER A CA 1
ATOM 1659 C C . SER A 1 222 ? 1.352 9.532 -30.958 1.00 63.44 222 SER A C 1
ATOM 1661 O O . SER A 1 222 ? 2.334 9.257 -31.648 1.00 63.44 222 SER A O 1
ATOM 1663 N N . LYS A 1 223 ? 1.190 9.081 -29.707 1.00 63.16 223 LYS A N 1
ATOM 1664 C CA . LYS A 1 223 ? 2.091 8.184 -28.963 1.00 63.16 223 LYS A CA 1
ATOM 1665 C C . LYS A 1 223 ? 1.587 6.735 -28.893 1.00 63.16 223 LYS A C 1
ATOM 1667 O O . LYS A 1 223 ? 2.384 5.845 -28.642 1.00 63.16 223 LYS A O 1
ATOM 1672 N N . ASN A 1 224 ? 0.304 6.499 -29.163 1.00 69.19 224 ASN A N 1
ATOM 1673 C CA . ASN A 1 224 ? -0.344 5.190 -29.162 1.00 69.19 224 ASN A CA 1
ATOM 1674 C C . ASN A 1 224 ? -0.909 4.866 -30.556 1.00 69.19 224 ASN A C 1
ATOM 1676 O O . ASN A 1 224 ? -2.120 4.864 -30.776 1.00 69.19 224 ASN A O 1
ATOM 1680 N N . LYS A 1 225 ? -0.013 4.650 -31.527 1.00 65.50 225 LYS A N 1
ATOM 1681 C CA . LYS A 1 225 ? -0.391 4.384 -32.928 1.00 65.50 225 LYS A CA 1
ATOM 1682 C C . LYS A 1 225 ? -1.100 3.042 -33.112 1.00 65.50 225 LYS A C 1
ATOM 1684 O O . LYS A 1 225 ? -1.866 2.890 -34.057 1.00 65.50 225 LYS A O 1
ATOM 1689 N N . GLU A 1 226 ? -0.827 2.092 -32.223 1.00 70.06 226 GLU A N 1
ATOM 1690 C CA . GLU A 1 226 ? -1.415 0.749 -32.233 1.00 70.06 226 GLU A CA 1
ATOM 1691 C C . GLU A 1 226 ? -2.805 0.720 -31.576 1.00 70.06 226 GLU A C 1
ATOM 1693 O O . GLU A 1 226 ? -3.543 -0.247 -31.741 1.00 70.06 226 GLU A O 1
ATOM 1698 N N . GLY A 1 227 ? -3.204 1.805 -30.898 1.00 67.00 227 GLY A N 1
ATOM 1699 C CA . GLY A 1 227 ? -4.546 1.970 -30.343 1.00 67.00 227 GLY A CA 1
ATOM 1700 C C . GLY A 1 227 ? -4.840 1.047 -29.161 1.00 67.00 227 GLY A C 1
ATOM 1701 O O . GLY A 1 227 ? -5.997 0.677 -28.955 1.00 67.00 227 GLY A O 1
ATOM 1702 N N . GLY A 1 228 ? -3.817 0.667 -28.391 1.00 73.44 228 GLY A N 1
ATOM 1703 C CA . GLY A 1 228 ? -3.941 -0.253 -27.263 1.00 73.44 228 GLY A CA 1
ATOM 1704 C C . GLY A 1 228 ? -3.193 0.216 -26.017 1.00 73.44 228 GLY A C 1
ATOM 1705 O O . GLY A 1 228 ? -2.207 0.939 -26.110 1.00 73.44 228 GLY A O 1
ATOM 1706 N N . TYR A 1 229 ? -3.681 -0.176 -24.846 1.00 74.94 229 TYR A N 1
ATOM 1707 C CA . TYR A 1 229 ? -2.943 -0.136 -23.588 1.00 74.94 229 TYR A CA 1
ATOM 1708 C C . TYR A 1 229 ? -2.307 -1.500 -23.333 1.00 74.94 229 TYR A C 1
ATOM 1710 O O . TYR A 1 229 ? -2.957 -2.532 -23.527 1.00 74.94 229 TYR A O 1
ATOM 1718 N N . HIS A 1 230 ? -1.063 -1.508 -22.864 1.00 78.25 230 HIS A N 1
ATOM 1719 C CA . HIS A 1 230 ? -0.352 -2.728 -22.494 1.00 78.25 230 HIS A CA 1
ATOM 1720 C C . HIS A 1 230 ? -0.395 -2.896 -20.982 1.00 78.25 230 HIS A C 1
ATOM 1722 O O . HIS A 1 230 ? 0.565 -2.605 -20.284 1.00 78.25 230 HIS A O 1
ATOM 1728 N N . ILE A 1 231 ? -1.532 -3.371 -20.478 1.00 85.56 231 ILE A N 1
ATOM 1729 C CA . ILE A 1 231 ? -1.727 -3.530 -19.037 1.00 85.56 231 ILE A CA 1
ATOM 1730 C C . ILE A 1 231 ? -1.130 -4.883 -18.596 1.00 85.56 231 ILE A C 1
ATOM 1732 O O . ILE A 1 231 ? -1.458 -5.912 -19.205 1.00 85.56 231 ILE A O 1
ATOM 1736 N N . PRO A 1 232 ? -0.283 -4.913 -17.550 1.00 89.75 232 PRO A N 1
ATOM 1737 C CA . PRO A 1 232 ? 0.244 -6.134 -16.946 1.00 89.75 232 PRO A CA 1
ATOM 1738 C C . PRO A 1 232 ? -0.843 -7.121 -16.512 1.00 89.75 232 PRO A C 1
ATOM 1740 O O . PRO A 1 232 ? -1.869 -6.736 -15.941 1.00 89.75 232 PRO A O 1
ATOM 1743 N N . GLN A 1 233 ? -0.599 -8.413 -16.724 1.00 92.44 233 GLN A N 1
ATOM 1744 C CA . GLN A 1 233 ? -1.506 -9.500 -16.356 1.00 92.44 233 GLN A CA 1
ATOM 1745 C C . GLN A 1 233 ? -1.800 -9.506 -14.861 1.00 92.44 233 GLN A C 1
ATOM 1747 O O . GLN A 1 233 ? -2.948 -9.722 -14.485 1.00 92.44 233 GLN A O 1
ATOM 1752 N N . THR A 1 234 ? -0.814 -9.192 -14.021 1.00 94.44 234 THR A N 1
ATOM 1753 C CA . THR A 1 234 ? -1.006 -9.063 -12.572 1.00 94.44 234 THR A CA 1
ATOM 1754 C C . THR A 1 234 ? -2.094 -8.055 -12.228 1.00 94.44 234 THR A C 1
ATOM 1756 O O . THR A 1 234 ? -2.922 -8.325 -11.365 1.00 94.44 234 THR A O 1
ATOM 1759 N N . ILE A 1 235 ? -2.144 -6.920 -12.929 1.00 92.69 235 ILE A N 1
ATOM 1760 C CA . ILE A 1 235 ? -3.169 -5.899 -12.697 1.00 92.69 235 ILE A CA 1
ATOM 1761 C C . ILE A 1 235 ? -4.526 -6.350 -13.245 1.00 92.69 235 ILE A C 1
ATOM 1763 O O . ILE A 1 235 ? -5.544 -6.153 -12.589 1.00 92.69 235 ILE A O 1
ATOM 1767 N N . GLN A 1 236 ? -4.557 -6.984 -14.419 1.00 90.62 236 GLN A N 1
ATOM 1768 C CA . GLN A 1 236 ? -5.810 -7.440 -15.035 1.00 90.62 236 GLN A CA 1
ATOM 1769 C C . GLN A 1 236 ? -6.471 -8.618 -14.308 1.00 90.62 236 GLN A C 1
ATOM 1771 O O . GLN A 1 236 ? -7.685 -8.776 -14.399 1.00 90.62 236 GLN A O 1
ATOM 1776 N N . GLN A 1 237 ? -5.675 -9.482 -13.677 1.00 94.38 237 GLN A N 1
ATOM 1777 C CA . GLN A 1 237 ? -6.126 -10.770 -13.142 1.00 94.38 237 GLN A CA 1
ATOM 1778 C C . GLN A 1 237 ? -6.225 -10.798 -11.618 1.00 94.38 237 GLN A C 1
ATOM 1780 O O . GLN A 1 237 ? -6.694 -11.796 -11.077 1.00 94.38 237 GLN A O 1
ATOM 1785 N N . CYS A 1 238 ? -5.761 -9.759 -10.923 1.00 96.94 238 CYS A N 1
ATOM 1786 C CA . CYS A 1 238 ? -5.976 -9.668 -9.487 1.00 96.94 238 CYS A CA 1
ATOM 1787 C C . CYS A 1 238 ? -7.462 -9.523 -9.160 1.00 96.94 238 CYS A C 1
ATOM 1789 O O . CYS A 1 238 ? -8.219 -8.898 -9.904 1.00 96.94 238 CYS A O 1
ATOM 1791 N N . ASP A 1 239 ? -7.869 -10.073 -8.019 1.00 97.94 239 ASP A N 1
ATOM 1792 C CA . ASP A 1 239 ? -9.250 -9.965 -7.556 1.00 97.94 239 ASP A CA 1
ATOM 1793 C C . ASP A 1 239 ? -9.521 -8.585 -6.962 1.00 97.94 239 ASP A C 1
ATOM 1795 O O . ASP A 1 239 ? -10.645 -8.081 -7.047 1.00 97.94 239 ASP A O 1
ATOM 1799 N N . LYS A 1 240 ? -8.495 -7.981 -6.341 1.00 96.62 240 LYS A N 1
ATOM 1800 C CA . LYS A 1 240 ? -8.542 -6.654 -5.720 1.00 96.62 240 LYS A CA 1
ATOM 1801 C C . LYS A 1 240 ? -7.243 -5.898 -5.969 1.00 96.62 240 LYS A C 1
ATOM 1803 O O . LYS A 1 240 ? -6.154 -6.428 -5.761 1.00 96.62 240 LYS A O 1
ATOM 1808 N N . LEU A 1 241 ? -7.367 -4.623 -6.326 1.00 95.06 241 LEU A N 1
ATOM 1809 C CA . LEU A 1 241 ? -6.247 -3.698 -6.475 1.00 95.06 241 LEU A CA 1
ATOM 1810 C C . LEU A 1 241 ? -6.353 -2.592 -5.423 1.00 95.06 241 LEU A C 1
ATOM 1812 O O . LEU A 1 241 ? -7.322 -1.834 -5.413 1.00 95.06 241 LEU A O 1
ATOM 1816 N N . ILE A 1 242 ? -5.340 -2.464 -4.567 1.00 94.38 242 ILE A N 1
ATOM 1817 C CA . ILE A 1 242 ? -5.211 -1.354 -3.618 1.00 94.38 242 ILE A CA 1
ATOM 1818 C C . ILE A 1 242 ? -4.070 -0.454 -4.082 1.00 94.38 242 ILE A C 1
ATOM 1820 O O . ILE A 1 242 ? -2.927 -0.891 -4.200 1.00 94.38 242 ILE A O 1
ATOM 1824 N N . SER A 1 243 ? -4.372 0.821 -4.324 1.00 93.19 243 SER A N 1
ATOM 1825 C CA . SER A 1 243 ? -3.369 1.824 -4.680 1.00 93.19 243 SER A CA 1
ATOM 1826 C C . SER A 1 243 ? -2.876 2.558 -3.436 1.00 93.19 243 SER A C 1
ATOM 1828 O O . SER A 1 243 ? -3.639 3.286 -2.803 1.00 93.19 243 SER A O 1
ATOM 1830 N N . VAL A 1 244 ? -1.583 2.451 -3.142 1.00 93.50 244 VAL A N 1
ATOM 1831 C CA . VAL A 1 244 ? -0.895 3.232 -2.108 1.00 93.50 244 VAL A CA 1
ATOM 1832 C C . VAL A 1 244 ? -0.015 4.263 -2.807 1.00 93.50 244 VAL A C 1
ATOM 1834 O O . VAL A 1 244 ? 1.011 3.924 -3.395 1.00 93.50 244 VAL A O 1
ATOM 1837 N N . ALA A 1 245 ? -0.435 5.526 -2.777 1.00 89.69 245 ALA A N 1
ATOM 1838 C CA . ALA A 1 245 ? 0.250 6.612 -3.468 1.00 89.69 245 ALA A CA 1
ATOM 1839 C C . ALA A 1 245 ? 0.591 7.753 -2.499 1.00 89.69 245 ALA A C 1
ATOM 1841 O O . ALA A 1 245 ? -0.272 8.155 -1.714 1.00 89.69 245 ALA A O 1
ATOM 1842 N N . PRO A 1 246 ? 1.810 8.316 -2.560 1.00 88.19 246 PRO A N 1
ATOM 1843 C CA . PRO A 1 246 ? 2.131 9.522 -1.822 1.00 88.19 246 PRO A CA 1
ATOM 1844 C C . PRO A 1 246 ? 1.369 10.722 -2.398 1.00 88.19 246 PRO A C 1
ATOM 1846 O O . PRO A 1 246 ? 1.202 10.872 -3.615 1.00 88.19 246 PRO A O 1
ATOM 1849 N N . LEU A 1 247 ? 0.955 11.628 -1.514 1.00 85.88 247 LEU A N 1
ATOM 1850 C CA . LEU A 1 247 ? 0.481 12.950 -1.906 1.00 85.88 247 LEU A CA 1
ATOM 1851 C C . LEU A 1 247 ? 1.692 13.801 -2.311 1.00 85.88 247 LEU A C 1
ATOM 1853 O O . LEU A 1 247 ? 2.360 14.388 -1.464 1.00 85.88 247 LEU A O 1
ATOM 1857 N N . ARG A 1 248 ? 1.982 13.853 -3.615 1.00 82.38 248 ARG A N 1
ATOM 1858 C CA . ARG A 1 248 ? 3.096 14.629 -4.183 1.00 82.38 248 ARG A CA 1
ATOM 1859 C C . ARG A 1 248 ? 2.677 15.447 -5.396 1.00 82.38 248 ARG A C 1
ATOM 1861 O O . ARG A 1 248 ? 1.736 15.087 -6.110 1.00 82.38 248 ARG A O 1
ATOM 1868 N N . THR A 1 249 ? 3.419 16.516 -5.660 1.00 82.31 249 THR A N 1
ATOM 1869 C CA . THR A 1 249 ? 3.299 17.271 -6.908 1.00 82.31 249 THR A CA 1
ATOM 1870 C C . THR A 1 249 ? 3.927 16.501 -8.070 1.00 82.31 249 THR A C 1
ATOM 1872 O O . THR A 1 249 ? 4.830 15.674 -7.899 1.00 82.31 249 THR A O 1
ATOM 1875 N N . HIS A 1 250 ? 3.418 16.747 -9.275 1.00 78.56 250 HIS A N 1
ATOM 1876 C CA . HIS A 1 250 ? 3.936 16.158 -10.503 1.00 78.56 250 HIS A CA 1
ATOM 1877 C C . HIS A 1 250 ? 3.958 17.194 -11.619 1.00 78.56 250 HIS A C 1
ATOM 1879 O O . HIS A 1 250 ? 2.956 17.864 -11.854 1.00 78.56 250 HIS A O 1
ATOM 1885 N N . ALA A 1 251 ? 5.072 17.291 -12.346 1.00 76.69 251 ALA A N 1
ATOM 1886 C CA . ALA A 1 251 ? 5.259 18.328 -13.360 1.00 76.69 251 ALA A CA 1
ATOM 1887 C C . ALA A 1 251 ? 4.187 18.293 -14.465 1.00 76.69 251 ALA A C 1
ATOM 1889 O O . ALA A 1 251 ? 3.729 19.343 -14.903 1.00 76.69 251 ALA A O 1
ATOM 1890 N N . ALA A 1 252 ? 3.753 17.099 -14.885 1.00 73.81 252 ALA A N 1
ATOM 1891 C CA . ALA A 1 252 ? 2.758 16.953 -15.950 1.00 73.81 252 ALA A CA 1
ATOM 1892 C C . ALA A 1 252 ? 1.300 16.937 -15.457 1.00 73.81 252 ALA A C 1
ATOM 1894 O O . ALA A 1 252 ? 0.402 17.277 -16.218 1.00 73.81 252 ALA A O 1
ATOM 1895 N N . MET A 1 253 ? 1.051 16.531 -14.206 1.00 74.31 253 MET A N 1
ATOM 1896 C CA . MET A 1 253 ? -0.312 16.312 -13.682 1.00 74.31 253 MET A CA 1
ATOM 1897 C C . MET A 1 253 ? -0.739 17.355 -12.638 1.00 74.31 253 MET A C 1
ATOM 1899 O O . MET A 1 253 ? -1.879 17.349 -12.186 1.00 74.31 253 MET A O 1
ATOM 1903 N N . GLY A 1 254 ? 0.172 18.225 -12.196 1.00 83.00 254 GLY A N 1
ATOM 1904 C CA . GLY A 1 254 ? -0.005 19.063 -11.009 1.00 83.00 254 GLY A CA 1
ATOM 1905 C C . GLY A 1 254 ? 0.180 18.259 -9.718 1.00 83.00 254 GLY A C 1
ATOM 1906 O O . GLY A 1 254 ? 1.105 18.531 -8.954 1.00 83.00 254 GLY A O 1
ATOM 1907 N N . VAL A 1 255 ? -0.634 17.219 -9.515 1.00 82.25 255 VAL A N 1
ATOM 1908 C CA . VAL A 1 255 ? -0.563 16.267 -8.390 1.00 82.25 255 VAL A CA 1
ATOM 1909 C C . VAL A 1 255 ? -0.581 14.824 -8.901 1.00 82.25 255 VAL A C 1
ATOM 1911 O O . VAL A 1 255 ? -1.272 14.528 -9.870 1.00 82.25 255 VAL A O 1
ATOM 1914 N N . ALA A 1 256 ? 0.195 13.928 -8.281 1.00 77.31 256 ALA A N 1
ATOM 1915 C CA . ALA A 1 256 ? 0.270 12.523 -8.701 1.00 77.31 256 ALA A CA 1
ATOM 1916 C C . ALA A 1 256 ? -0.907 11.698 -8.154 1.00 77.31 256 ALA A C 1
ATOM 1918 O O . ALA A 1 256 ? -1.718 11.204 -8.933 1.00 77.31 256 ALA A O 1
ATOM 1919 N N . LEU A 1 257 ? -1.028 11.586 -6.821 1.00 82.50 257 LEU A N 1
ATOM 1920 C CA . LEU A 1 257 ? -2.084 10.813 -6.147 1.00 82.50 257 LEU A CA 1
ATOM 1921 C C . LEU A 1 257 ? -2.230 9.388 -6.728 1.00 82.50 257 LEU A C 1
ATOM 1923 O O . LEU A 1 257 ? -1.276 8.813 -7.250 1.00 82.50 257 LEU A O 1
ATOM 1927 N N . SER A 1 258 ? -3.429 8.807 -6.646 1.00 79.44 258 SER A N 1
ATOM 1928 C CA . SER A 1 258 ? -3.770 7.531 -7.279 1.00 79.44 258 SER A CA 1
ATOM 1929 C C . SER A 1 258 ? -3.614 7.559 -8.802 1.00 79.44 258 SER A C 1
ATOM 1931 O O . SER A 1 258 ? -3.254 6.541 -9.384 1.00 79.44 258 SER A O 1
ATOM 1933 N N . ILE A 1 259 ? -3.821 8.709 -9.455 1.00 77.56 259 ILE A N 1
ATOM 1934 C CA . ILE A 1 259 ? -3.693 8.853 -10.916 1.00 77.56 259 ILE A CA 1
ATOM 1935 C C . ILE A 1 259 ? -2.265 8.528 -11.374 1.00 77.56 259 ILE A C 1
ATOM 1937 O O . ILE A 1 259 ? -2.091 7.841 -12.376 1.00 77.56 259 ILE A O 1
ATOM 1941 N N . GLY A 1 260 ? -1.247 8.936 -10.612 1.00 77.25 260 GLY A N 1
ATOM 1942 C CA . GLY A 1 260 ? 0.145 8.586 -10.902 1.00 77.25 260 GLY A CA 1
ATOM 1943 C C . GLY A 1 260 ? 0.403 7.078 -10.860 1.00 77.25 260 GLY A C 1
ATOM 1944 O O . GLY A 1 260 ? 1.117 6.559 -11.711 1.00 77.25 260 GLY A O 1
ATOM 1945 N N . ASN A 1 261 ? -0.236 6.353 -9.938 1.00 83.75 261 ASN A N 1
ATOM 1946 C CA . ASN A 1 261 ? -0.148 4.891 -9.911 1.00 83.75 261 ASN A CA 1
ATOM 1947 C C . ASN A 1 261 ? -0.843 4.239 -11.110 1.00 83.75 261 ASN A C 1
ATOM 1949 O O . ASN A 1 261 ? -0.365 3.208 -11.572 1.00 83.75 261 ASN A O 1
ATOM 1953 N N . TYR A 1 262 ? -1.932 4.828 -11.614 1.00 78.31 262 TYR A N 1
ATOM 1954 C CA . TYR A 1 262 ? -2.610 4.355 -12.825 1.00 78.31 262 TYR A CA 1
ATOM 1955 C C . TYR A 1 262 ? -1.794 4.592 -14.097 1.00 78.31 262 TYR A C 1
ATOM 1957 O O . TYR A 1 262 ? -1.803 3.736 -14.976 1.00 78.31 262 TYR A O 1
ATOM 1965 N N . LEU A 1 263 ? -1.082 5.719 -14.204 1.00 72.00 263 LEU A N 1
ATOM 1966 C CA . LEU A 1 263 ? -0.169 5.948 -15.328 1.00 72.00 263 LEU A CA 1
ATOM 1967 C C . LEU A 1 263 ? 1.004 4.963 -15.306 1.00 72.00 263 LEU A C 1
ATOM 1969 O O . LEU A 1 263 ? 1.319 4.392 -16.339 1.00 72.00 263 LEU A O 1
ATOM 1973 N N . GLY A 1 264 ? 1.563 4.661 -14.131 1.00 67.31 264 GLY A N 1
ATOM 1974 C CA . GLY A 1 264 ? 2.606 3.635 -13.972 1.00 67.31 264 GLY A CA 1
ATOM 1975 C C . GLY A 1 264 ? 2.143 2.181 -14.178 1.00 67.31 264 GLY A C 1
ATOM 1976 O O . GLY A 1 264 ? 2.834 1.258 -13.761 1.00 67.31 264 GLY A O 1
ATOM 1977 N N . ILE A 1 265 ? 0.950 1.951 -14.732 1.00 77.00 265 ILE A N 1
ATOM 1978 C CA . ILE A 1 265 ? 0.437 0.621 -15.096 1.00 77.00 265 ILE A CA 1
ATOM 1979 C C . ILE A 1 265 ? 0.388 0.430 -16.622 1.00 77.00 265 ILE A C 1
ATOM 1981 O O . ILE A 1 265 ? 0.373 -0.720 -17.058 1.00 77.00 265 ILE A O 1
ATOM 1985 N N . ALA A 1 266 ? 0.305 1.499 -17.426 1.00 62.59 266 ALA A N 1
ATOM 1986 C CA . ALA A 1 266 ? -0.169 1.434 -18.816 1.00 62.59 266 ALA A CA 1
ATOM 1987 C C . ALA A 1 266 ? 0.725 2.144 -19.839 1.00 62.59 266 ALA A C 1
ATOM 1989 O O . ALA A 1 266 ? 1.335 3.180 -19.498 1.00 62.59 266 ALA A O 1
#

Sequence (266 aa):
MHRRQFLSLGAFAALARSAQQQAQQVEESVTASATADATPRVAIVPSNFDGSQDHDGTEIAGLADPRPTDAELEQAHIDAMVRKVIELAGDREGGGLKGIIEPEDWVVIKIAMPTYHGLASYLPGTAADLRVVRSLLTHLGEAKLGLRFSIAEGPEEWIGRAESPSKTDGWNTDWGGACGGLSYEGLVKELSGRFPHAKFEIVDLNSDRTNPTPAPAGVSASKNKEGGYHIPQTIQQCDKLISVAPLRTHAAMGVALSIGNYLGIA

Foldseek 3Di:
DDDDDDPDDPPPVVVVVVVVVVVPPPPPPPPVPPDPPPPQDADDAALQFQWDADPVRHTGGHFPDRDPNPDDDDLVSLLSRLVSRQCRNAPDDCRGLNNQFDLAFAEEEQWQDDKDFVDLADDPLNTQQVSNVLSVLVVCLVVSRHQEYEHEFAHPDDDFPVRRPGPDIQQPALSNCPNPSDHNVNSQVVSCVVRVSHHYYYDHLNPAQWDWAAADPPVPCVVCVVRTDGFGPSVVPGSHYHYRHGFDQDPVPRTCPSVVSVVRGD

pLDDT: mean 78.95, std 18.79, range [34.78, 98.62]

Secondary structure (DSSP, 8-state):
-------SSSHHHHHHHHHHHHTT--------------PPP-----TT--EEE-TTS-EEE--SS---TTSPPPHHHHHHHHHHHHHHHHSSSS-SHHHH--TT-EEEEE------TT---PPTTSSPPHHHHHHHHHHHHHHT--SEEEEEE--TT---GGG-S-S--TTT--GGGTTTT--HHHHHHHHHHH-TTSEEEEEETTSS-EEEEEPPTTTTTTT-TT-EEEEEHHHHH-SEEEE-----EETTTEE-HHHHHHHTT-